Protein AF-A0A7C4X3V8-F1 (afdb_monomer)

Secondary structure (DSSP, 8-state):
---HHHHTT--TT--HHHHHHHHHHHHHHH-TTT---TTHHHHHHHHHHHHHHHHHHHHHHH-TT-------S-HHHHHHHHHHHHHHHHHHHHHHHHHHHS-HHHHTTSHHHHTT-HHHHHHHHHHHHHHHHHHHHHHHHHHHHHHHH-TT---HHHHHHHHHHHHHHHHHHHHHHHHHHHHHHHHHHHHHHSS---

Nearest PDB structures (foldseek):
  8j07-assembly1_u  TM=6.350E-01  e=5.073E-03  Homo sapiens
  8j07-assembly1_v  TM=6.503E-01  e=7.141E-03  Homo sapiens
  6grj-assembly1_E  TM=3.520E-01  e=1.206E+00  Aeromonas hydrophila
  6h2f-assembly1_H  TM=3.765E-01  e=5.220E+00  Aeromonas hydrophila subsp. hydrophila AL09-71

Structure (mmCIF, N/CA/C/O backbone):
data_AF-A0A7C4X3V8-F1
#
_entry.id   AF-A0A7C4X3V8-F1
#
loop_
_atom_site.group_PDB
_atom_site.id
_atom_site.type_symbol
_atom_site.label_atom_id
_atom_site.label_alt_id
_atom_site.label_comp_id
_atom_site.label_asym_id
_atom_site.label_entity_id
_atom_site.label_seq_id
_atom_site.pdbx_PDB_ins_code
_atom_site.Cartn_x
_atom_site.Cartn_y
_atom_site.Cartn_z
_atom_site.occupancy
_atom_site.B_iso_or_equiv
_atom_site.auth_seq_id
_atom_site.auth_comp_id
_atom_site.auth_asym_id
_atom_site.auth_atom_id
_atom_site.pdbx_PDB_model_num
ATOM 1 N N . MET A 1 1 ? -7.270 -16.293 17.592 1.00 63.41 1 MET A N 1
ATOM 2 C CA . MET A 1 1 ? -6.274 -15.601 16.741 1.00 63.41 1 MET A CA 1
ATOM 3 C C . MET A 1 1 ? -7.034 -14.806 15.689 1.00 63.41 1 MET A C 1
ATOM 5 O O . MET A 1 1 ? -7.961 -15.359 15.116 1.00 63.41 1 MET A O 1
ATOM 9 N N . ILE A 1 2 ? -6.729 -13.521 15.493 1.00 78.75 2 ILE A N 1
ATOM 10 C CA . ILE A 1 2 ? -7.408 -12.689 14.483 1.00 78.75 2 ILE A CA 1
ATOM 11 C C . ILE A 1 2 ? -6.927 -13.122 13.093 1.00 78.75 2 ILE A C 1
ATOM 13 O O . ILE A 1 2 ? -5.719 -13.199 12.871 1.00 78.75 2 ILE A O 1
ATOM 17 N N . ASP A 1 3 ? -7.845 -13.400 12.164 1.00 90.06 3 ASP A N 1
ATOM 18 C CA . ASP A 1 3 ? -7.477 -13.764 10.792 1.00 90.06 3 ASP A CA 1
ATOM 19 C C . ASP A 1 3 ? -7.342 -12.520 9.903 1.00 90.06 3 ASP A C 1
ATOM 21 O O . ASP A 1 3 ? -8.305 -12.034 9.306 1.00 90.06 3 ASP A O 1
ATOM 25 N N . TYR A 1 4 ? -6.119 -11.995 9.812 1.00 92.38 4 TYR A N 1
ATOM 26 C CA . TYR A 1 4 ? -5.816 -10.807 9.011 1.00 92.38 4 TYR A CA 1
ATOM 27 C C . TYR A 1 4 ? -6.068 -11.001 7.507 1.00 92.38 4 TYR A C 1
ATOM 29 O O . TYR A 1 4 ? -6.396 -10.037 6.814 1.00 92.38 4 TYR A O 1
ATOM 37 N N . TYR A 1 5 ? -5.961 -12.231 6.992 1.00 92.25 5 TYR A N 1
ATOM 38 C CA . TYR A 1 5 ? -6.230 -12.509 5.577 1.00 92.25 5 TYR A CA 1
ATOM 39 C C . TYR A 1 5 ? -7.727 -12.400 5.279 1.00 92.25 5 TYR A C 1
ATOM 41 O O . TYR A 1 5 ? -8.116 -11.796 4.279 1.00 92.25 5 TYR A O 1
ATOM 49 N N . ALA A 1 6 ? -8.565 -12.891 6.199 1.00 94.56 6 ALA A N 1
ATOM 50 C CA . ALA A 1 6 ? -10.013 -12.740 6.117 1.00 94.56 6 ALA A CA 1
ATOM 51 C C . ALA A 1 6 ? -10.445 -11.265 6.214 1.00 94.56 6 ALA A C 1
ATOM 53 O O . ALA A 1 6 ? -11.278 -10.828 5.425 1.00 94.56 6 ALA A O 1
ATOM 54 N N . ILE A 1 7 ? -9.834 -10.476 7.112 1.00 94.50 7 ILE A N 1
ATOM 55 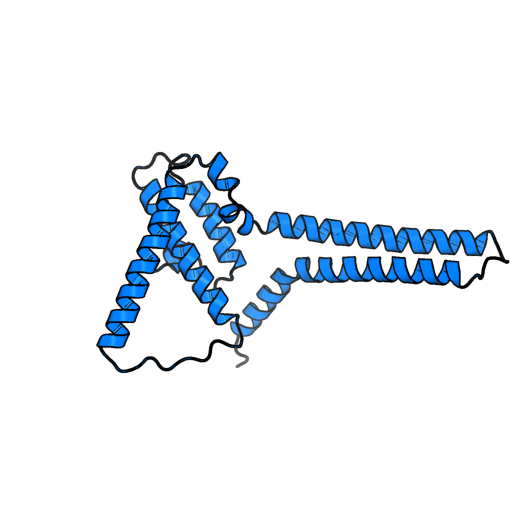C CA . ILE A 1 7 ? -10.112 -9.029 7.245 1.00 94.50 7 ILE A CA 1
ATOM 56 C C . ILE A 1 7 ? -9.819 -8.275 5.944 1.00 94.50 7 ILE A C 1
ATOM 58 O O . ILE A 1 7 ? -10.569 -7.378 5.561 1.00 94.50 7 ILE A O 1
ATOM 62 N N . LEU A 1 8 ? -8.730 -8.630 5.260 1.00 94.56 8 LEU A N 1
ATOM 63 C CA . LEU A 1 8 ? -8.379 -8.031 3.977 1.00 94.56 8 LEU A CA 1
ATOM 64 C C . LEU A 1 8 ? -9.090 -8.666 2.785 1.00 94.56 8 LEU A C 1
ATOM 66 O O . LEU A 1 8 ? -8.824 -8.235 1.668 1.00 94.56 8 LEU A O 1
ATOM 70 N N . GLU A 1 9 ? -9.976 -9.645 2.969 1.00 96.06 9 GLU A N 1
ATOM 71 C CA . GLU A 1 9 ? -10.653 -10.351 1.872 1.00 96.06 9 GLU A CA 1
ATOM 72 C C . GLU A 1 9 ? -9.659 -10.910 0.829 1.00 96.06 9 GLU A C 1
ATOM 74 O O . GLU A 1 9 ? -9.869 -10.796 -0.381 1.00 96.06 9 GLU A O 1
ATOM 79 N N . VAL A 1 10 ? -8.529 -11.460 1.285 1.00 94.19 10 VAL A N 1
ATOM 80 C CA . VAL A 1 10 ? -7.486 -12.030 0.416 1.00 94.19 10 VAL A CA 1
ATOM 81 C C . VAL A 1 10 ? -7.153 -13.467 0.820 1.00 94.19 10 VAL A C 1
ATOM 83 O O . VAL A 1 10 ? -7.234 -13.807 2.001 1.00 94.19 10 VAL A O 1
ATOM 86 N N . PRO A 1 11 ? -6.759 -14.334 -0.130 1.00 93.00 11 PRO A N 1
ATOM 87 C CA . PRO A 1 11 ? -6.329 -15.688 0.200 1.00 93.00 11 PRO A CA 1
ATOM 88 C C . PRO A 1 11 ? -4.982 -15.681 0.946 1.00 93.00 11 PRO A C 1
ATOM 90 O O . PRO A 1 11 ? -4.226 -14.710 0.891 1.00 93.00 11 PRO A O 1
ATOM 93 N N . ARG A 1 12 ? -4.652 -16.776 1.645 1.00 88.31 12 ARG A N 1
ATOM 94 C CA . ARG A 1 12 ? -3.413 -16.878 2.447 1.00 88.31 12 ARG A CA 1
ATOM 95 C C . ARG A 1 12 ? -2.129 -16.779 1.620 1.00 88.31 12 ARG A C 1
ATOM 97 O O . ARG A 1 12 ? -1.097 -16.380 2.147 1.00 88.31 12 ARG A O 1
ATOM 104 N N . ASP A 1 13 ? -2.206 -17.120 0.340 1.00 86.44 13 ASP A N 1
ATOM 105 C CA . ASP A 1 13 ? -1.107 -17.065 -0.622 1.00 86.44 13 ASP A CA 1
ATOM 106 C C . ASP A 1 13 ? -1.059 -15.732 -1.399 1.00 86.44 13 ASP A C 1
ATOM 108 O O . ASP A 1 13 ? -0.331 -15.618 -2.389 1.00 86.44 13 ASP A O 1
ATOM 112 N N . ALA A 1 14 ? -1.849 -14.731 -0.984 1.00 88.56 14 ALA A N 1
ATOM 113 C CA . ALA A 1 14 ? -1.968 -13.457 -1.677 1.00 88.56 14 ALA A CA 1
ATOM 114 C C . ALA A 1 14 ? -0.624 -12.749 -1.861 1.00 88.56 14 ALA A C 1
ATOM 116 O O . ALA A 1 14 ? 0.207 -12.650 -0.958 1.00 88.56 14 ALA A O 1
ATOM 117 N N . THR A 1 15 ? -0.439 -12.180 -3.049 1.00 89.06 15 THR A N 1
ATOM 118 C CA . THR A 1 15 ? 0.740 -11.359 -3.349 1.00 89.06 15 THR A CA 1
ATOM 119 C C . THR A 1 15 ? 0.642 -9.984 -2.699 1.00 89.06 15 THR A C 1
ATOM 121 O O . THR A 1 15 ? -0.448 -9.460 -2.475 1.00 89.06 15 THR A O 1
ATOM 124 N N . ILE A 1 16 ? 1.792 -9.330 -2.503 1.00 89.12 16 ILE A N 1
ATOM 125 C CA . ILE A 1 16 ? 1.867 -7.938 -2.024 1.00 89.12 16 ILE A CA 1
ATOM 126 C C . ILE A 1 16 ? 0.955 -7.008 -2.846 1.00 89.12 16 ILE A C 1
ATOM 128 O O . ILE A 1 16 ? 0.295 -6.130 -2.294 1.00 89.12 16 ILE A O 1
ATOM 132 N N . ASP A 1 17 ? 0.878 -7.215 -4.163 1.00 86.50 17 ASP A N 1
ATOM 133 C CA . ASP A 1 17 ? 0.063 -6.393 -5.060 1.00 86.50 17 ASP A CA 1
ATOM 134 C C . ASP A 1 17 ? -1.448 -6.598 -4.837 1.00 86.50 17 ASP A C 1
ATOM 136 O O . ASP A 1 17 ? -2.221 -5.636 -4.884 1.00 86.50 17 ASP A O 1
ATOM 140 N N . GLU A 1 18 ? -1.878 -7.830 -4.549 1.00 89.38 18 GLU A N 1
ATOM 141 C CA . GLU A 1 18 ? -3.266 -8.158 -4.191 1.00 89.38 18 GLU A CA 1
ATOM 142 C C . GLU A 1 18 ? -3.637 -7.599 -2.820 1.00 89.38 18 GLU A C 1
ATOM 144 O O . GLU A 1 18 ? -4.688 -6.974 -2.687 1.00 89.38 18 GLU A O 1
ATOM 149 N N . VAL A 1 19 ? -2.744 -7.733 -1.838 1.00 92.62 19 VAL A N 1
ATOM 150 C CA . VAL A 1 19 ? -2.893 -7.168 -0.490 1.00 92.62 19 VAL A CA 1
ATOM 151 C C . VAL A 1 19 ? -3.045 -5.646 -0.562 1.00 92.62 19 VAL A C 1
ATOM 153 O O . VAL A 1 19 ? -4.024 -5.096 -0.056 1.00 92.62 19 VAL A O 1
ATOM 156 N N . LYS A 1 20 ? -2.155 -4.956 -1.291 1.00 92.19 20 LYS A N 1
ATOM 157 C CA . LYS A 1 20 ? -2.239 -3.504 -1.532 1.00 92.19 20 LYS A CA 1
ATOM 158 C C . LYS A 1 20 ? -3.541 -3.112 -2.228 1.00 92.19 20 LYS A C 1
ATOM 160 O O . LYS A 1 20 ? -4.169 -2.117 -1.858 1.00 92.19 20 LYS A O 1
ATOM 165 N N . ARG A 1 21 ? -3.953 -3.866 -3.255 1.00 91.81 21 ARG A N 1
ATOM 166 C CA . ARG A 1 21 ? -5.199 -3.609 -3.995 1.00 91.81 21 ARG A CA 1
ATOM 167 C C . ARG A 1 21 ? -6.421 -3.770 -3.097 1.00 91.81 21 ARG A C 1
ATOM 169 O O . ARG A 1 21 ? -7.333 -2.946 -3.178 1.00 91.81 21 ARG A O 1
ATOM 176 N N . SER A 1 22 ? -6.434 -4.808 -2.266 1.00 95.00 22 SER A N 1
ATOM 177 C CA . SER A 1 22 ? -7.522 -5.062 -1.332 1.00 95.00 22 SER A CA 1
ATOM 178 C C . SER A 1 22 ? -7.630 -3.973 -0.282 1.00 95.00 22 SER A C 1
ATOM 180 O O . SER A 1 22 ? -8.696 -3.378 -0.125 1.00 95.00 22 SER A O 1
ATOM 182 N N . TYR A 1 23 ? -6.491 -3.598 0.303 1.00 95.75 23 TYR A N 1
ATOM 183 C CA . TYR A 1 23 ? -6.399 -2.481 1.228 1.00 95.75 23 TYR A CA 1
ATOM 184 C C . TYR A 1 23 ? -6.985 -1.192 0.642 1.00 95.75 23 TYR A C 1
ATOM 186 O O . TYR A 1 23 ? -7.861 -0.601 1.257 1.00 95.75 23 TYR A O 1
ATOM 194 N N . ARG A 1 24 ? -6.609 -0.780 -0.580 1.00 94.25 24 ARG A N 1
ATOM 195 C CA . ARG A 1 24 ? -7.170 0.440 -1.204 1.00 94.25 24 ARG A CA 1
ATOM 196 C C . ARG A 1 24 ? -8.691 0.413 -1.326 1.00 94.25 24 ARG A C 1
ATOM 198 O O . ARG A 1 24 ? -9.347 1.426 -1.085 1.00 94.25 24 ARG A O 1
ATOM 205 N N . ARG A 1 25 ? -9.246 -0.729 -1.745 1.00 95.31 25 ARG A N 1
ATOM 206 C CA . ARG A 1 25 ? -10.695 -0.904 -1.914 1.00 95.31 25 ARG A CA 1
ATOM 207 C C . ARG A 1 25 ? -11.406 -0.790 -0.568 1.00 95.31 25 ARG A C 1
ATOM 209 O O . ARG A 1 25 ? -12.378 -0.047 -0.458 1.00 95.31 25 ARG A O 1
ATOM 216 N N . LEU A 1 26 ? -10.903 -1.500 0.437 1.00 96.38 26 LEU A N 1
ATOM 217 C CA . LEU A 1 26 ? -11.490 -1.562 1.771 1.00 96.38 26 LEU A CA 1
ATOM 218 C C . LEU A 1 26 ? -11.312 -0.253 2.543 1.00 96.38 26 LEU A C 1
ATOM 220 O O . LEU A 1 26 ? -12.275 0.240 3.122 1.00 96.38 26 LEU A O 1
ATOM 224 N N . ALA A 1 27 ? -10.135 0.367 2.462 1.00 95.44 27 ALA A N 1
ATOM 225 C CA . ALA A 1 27 ? -9.859 1.677 3.036 1.00 95.44 27 ALA A CA 1
ATOM 226 C C . ALA A 1 27 ? -10.836 2.724 2.495 1.00 95.44 27 ALA A C 1
ATOM 228 O O . ALA A 1 27 ? -11.445 3.432 3.280 1.00 95.44 27 ALA A O 1
ATOM 229 N N . ARG A 1 28 ? -11.084 2.772 1.178 1.00 95.00 28 ARG A N 1
ATOM 230 C CA . ARG A 1 28 ? -12.100 3.673 0.605 1.00 95.00 28 ARG A CA 1
ATOM 231 C C . ARG A 1 28 ? -13.517 3.370 1.102 1.00 95.00 28 ARG A C 1
ATOM 233 O O . ARG A 1 28 ? -14.293 4.296 1.298 1.00 95.00 28 ARG A O 1
ATOM 240 N N . LYS A 1 29 ? -13.860 2.087 1.250 1.00 95.31 29 LYS A N 1
ATOM 241 C CA . LYS A 1 29 ? -15.204 1.627 1.633 1.00 95.31 29 LYS A CA 1
ATOM 242 C C . LYS A 1 29 ? -15.532 1.901 3.102 1.00 95.31 29 LYS A C 1
ATOM 244 O O . LYS A 1 29 ? -16.691 2.149 3.413 1.00 95.31 29 LYS A O 1
ATOM 249 N N . TYR A 1 30 ? -14.545 1.819 3.989 1.00 97.19 30 TYR A N 1
ATOM 250 C CA . TYR A 1 30 ? -14.744 1.914 5.440 1.00 97.19 30 TYR A CA 1
ATOM 251 C C . TYR A 1 30 ? -14.117 3.160 6.069 1.00 97.19 30 TYR A C 1
ATOM 253 O O . TYR A 1 30 ? -14.170 3.312 7.281 1.00 97.19 30 TYR A O 1
ATOM 261 N N . HIS A 1 31 ? -13.539 4.072 5.287 1.00 95.88 31 HIS A N 1
ATOM 262 C CA . HIS A 1 31 ? -13.034 5.322 5.846 1.00 95.88 31 HIS A CA 1
ATOM 263 C C . HIS A 1 31 ? -14.178 6.130 6.502 1.00 95.88 31 HIS A C 1
ATOM 265 O O . HIS A 1 31 ? -15.181 6.360 5.822 1.00 95.88 31 HIS A O 1
ATOM 271 N N . PRO A 1 32 ? -14.036 6.630 7.747 1.00 96.00 32 PRO A N 1
ATOM 272 C CA . PRO A 1 32 ? -15.119 7.317 8.476 1.00 96.00 32 PRO A CA 1
ATOM 273 C C . PRO A 1 32 ? -15.699 8.548 7.766 1.00 96.00 32 PRO A C 1
ATOM 275 O O . PRO A 1 32 ? -16.893 8.796 7.817 1.00 96.00 32 PRO A O 1
ATOM 278 N N . ASP A 1 33 ? -14.855 9.298 7.053 1.00 94.88 33 ASP A N 1
ATOM 279 C CA . ASP A 1 33 ? -15.274 10.456 6.235 1.00 94.88 33 ASP A CA 1
ATOM 280 C C . ASP A 1 33 ? -16.165 10.080 5.029 1.00 94.88 33 ASP A C 1
ATOM 282 O O . ASP A 1 33 ? -16.865 10.925 4.483 1.00 94.88 33 ASP A O 1
ATOM 286 N N . VAL A 1 34 ? -16.131 8.822 4.574 1.00 93.25 34 VAL A N 1
ATOM 287 C CA . VAL A 1 34 ? -16.883 8.344 3.393 1.00 93.25 34 VAL A CA 1
ATOM 288 C C . VAL A 1 34 ? -18.027 7.416 3.794 1.00 93.25 34 VAL A C 1
ATOM 290 O O . VAL A 1 34 ? -19.038 7.340 3.099 1.00 93.25 34 VAL A O 1
ATOM 293 N N . ASN A 1 35 ? -17.863 6.691 4.898 1.00 94.44 35 ASN A N 1
ATOM 294 C CA . ASN A 1 35 ? -18.819 5.725 5.398 1.00 94.44 35 ASN A CA 1
ATOM 295 C C . ASN A 1 35 ? -19.327 6.169 6.779 1.00 94.44 35 ASN A C 1
ATOM 297 O O . ASN A 1 35 ? -18.567 6.090 7.744 1.00 94.44 35 ASN A O 1
ATOM 301 N N . PRO A 1 36 ? -20.601 6.594 6.889 1.00 92.75 36 PRO A N 1
ATOM 302 C CA . PRO A 1 36 ? -21.173 7.109 8.132 1.00 92.75 36 PRO A CA 1
ATOM 303 C C . PRO A 1 36 ? -21.537 6.012 9.144 1.00 92.75 36 PRO A C 1
ATOM 305 O O . PRO A 1 36 ? -22.063 6.315 10.212 1.00 92.75 36 PRO A O 1
ATOM 308 N N . SER A 1 37 ? -21.318 4.736 8.814 1.00 94.81 37 SER A N 1
ATOM 309 C CA . SER A 1 37 ? -21.653 3.624 9.700 1.00 94.81 37 SER A CA 1
ATOM 310 C C . SER A 1 37 ? -20.829 3.679 10.998 1.00 94.81 37 SER A C 1
ATOM 312 O O . SER A 1 37 ? -19.623 3.937 10.942 1.00 94.81 37 SER A O 1
ATOM 314 N N . PRO A 1 38 ? -21.425 3.392 12.170 1.00 92.19 38 PRO A N 1
ATOM 315 C CA . PRO A 1 38 ? -20.730 3.478 13.459 1.00 92.19 38 PRO A CA 1
ATOM 316 C C . PRO A 1 38 ? -19.549 2.501 13.585 1.00 92.19 38 PRO A C 1
ATOM 318 O O . PRO A 1 38 ? -18.634 2.726 14.372 1.00 92.19 38 PRO A O 1
ATOM 321 N N . ASP A 1 39 ? -19.538 1.430 12.790 1.00 94.12 39 ASP A N 1
ATOM 322 C CA . ASP A 1 39 ? -18.464 0.435 12.733 1.00 94.12 39 ASP A CA 1
ATOM 323 C C . ASP A 1 39 ? -17.361 0.773 11.712 1.00 94.12 39 ASP A C 1
ATOM 325 O O . ASP A 1 39 ? -16.337 0.087 11.671 1.00 94.12 39 ASP A O 1
ATOM 329 N N . ALA A 1 40 ? -17.534 1.814 10.888 1.00 93.75 40 ALA A N 1
ATOM 330 C CA . ALA A 1 40 ? -16.609 2.152 9.807 1.00 93.75 40 ALA A CA 1
ATOM 331 C C . ALA A 1 40 ? -15.199 2.434 10.342 1.00 93.75 40 ALA A C 1
ATOM 333 O O . ALA A 1 40 ? -14.217 1.886 9.839 1.00 93.75 40 ALA A O 1
ATOM 334 N N . GLN A 1 41 ? -15.102 3.213 11.422 1.00 94.25 41 GLN A N 1
ATOM 335 C CA . GLN A 1 41 ? -13.829 3.546 12.055 1.00 94.25 41 GLN A CA 1
ATOM 336 C C . GLN A 1 41 ? -13.087 2.309 12.565 1.00 94.25 41 GLN A C 1
ATOM 338 O O . GLN A 1 41 ? -11.902 2.149 12.273 1.00 94.25 41 GLN A O 1
ATOM 343 N N . GLU A 1 42 ? -13.771 1.426 13.291 1.00 95.12 42 GLU A N 1
ATOM 344 C CA . GLU A 1 42 ? -13.142 0.221 13.837 1.00 95.12 42 GLU A CA 1
ATOM 345 C C . GLU A 1 42 ? -12.730 -0.740 12.717 1.00 95.12 42 GLU A C 1
ATOM 347 O O . GLU A 1 42 ? -11.616 -1.267 12.717 1.00 95.12 42 GLU A O 1
ATOM 352 N N . ARG A 1 43 ? -13.572 -0.891 11.686 1.00 95.00 43 ARG A N 1
ATOM 353 C CA . ARG A 1 43 ? -13.227 -1.673 10.493 1.00 95.00 43 ARG A CA 1
ATOM 354 C C . ARG A 1 43 ? -12.011 -1.102 9.777 1.00 95.00 43 ARG A C 1
ATOM 356 O O . ARG A 1 43 ? -11.110 -1.861 9.436 1.00 95.00 43 ARG A O 1
ATOM 363 N N . PHE A 1 44 ? -11.940 0.212 9.581 1.00 96.38 44 PHE A N 1
ATOM 364 C CA . PHE A 1 44 ? -10.786 0.865 8.964 1.00 96.38 44 PHE A CA 1
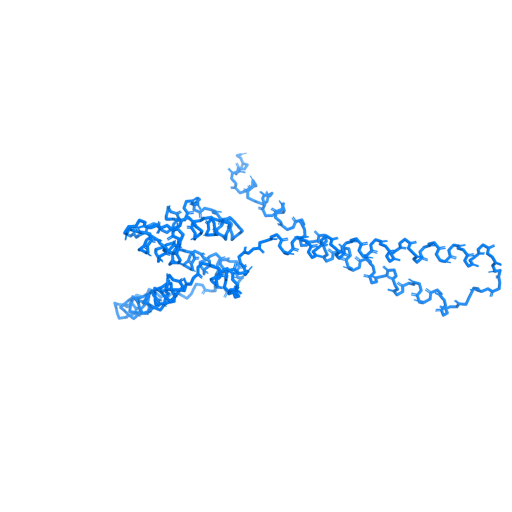ATOM 365 C C . PHE A 1 44 ? -9.492 0.626 9.756 1.00 96.38 44 PHE A C 1
ATOM 367 O O . PHE A 1 44 ? -8.444 0.349 9.162 1.00 96.38 44 PHE A O 1
ATOM 374 N N . ILE A 1 45 ? -9.564 0.682 11.090 1.00 94.88 45 ILE A N 1
ATOM 375 C CA . ILE A 1 45 ? -8.428 0.389 11.971 1.00 94.88 45 ILE A CA 1
ATOM 376 C C . ILE A 1 45 ? -7.984 -1.067 11.799 1.00 94.88 45 ILE A C 1
ATOM 378 O O . ILE A 1 45 ? -6.805 -1.309 11.543 1.00 94.88 45 ILE A O 1
ATOM 382 N N . ALA A 1 46 ? -8.919 -2.019 11.851 1.00 94.88 46 ALA A N 1
ATOM 383 C CA . ALA A 1 46 ? -8.630 -3.440 11.672 1.00 94.88 46 ALA A CA 1
ATOM 384 C C . ALA A 1 46 ? -8.054 -3.758 10.278 1.00 94.88 46 ALA A C 1
ATOM 386 O O . ALA A 1 46 ? -7.113 -4.539 10.158 1.00 94.88 46 ALA A O 1
ATOM 387 N N . ILE A 1 47 ? -8.575 -3.121 9.224 1.00 96.19 47 ILE A N 1
ATOM 388 C CA . ILE A 1 47 ? -8.077 -3.242 7.845 1.00 96.19 47 ILE A CA 1
ATOM 389 C C . ILE A 1 47 ? -6.633 -2.739 7.738 1.00 96.19 47 ILE A C 1
ATOM 391 O O . ILE A 1 47 ? -5.801 -3.378 7.095 1.00 96.19 47 ILE A O 1
ATOM 395 N N . THR A 1 48 ? -6.327 -1.605 8.369 1.00 95.19 48 THR A N 1
ATOM 396 C CA . THR A 1 48 ? -4.975 -1.029 8.373 1.00 95.19 48 THR A CA 1
ATOM 397 C C . THR A 1 48 ? -4.004 -1.906 9.162 1.00 95.19 48 THR A C 1
ATOM 399 O O . THR A 1 48 ? -2.907 -2.187 8.683 1.00 95.19 48 THR A O 1
ATOM 402 N N . GLU A 1 49 ? -4.437 -2.432 10.311 1.00 93.31 49 GLU A N 1
ATOM 403 C CA . GLU A 1 49 ? -3.662 -3.389 11.107 1.00 93.31 49 GLU A CA 1
ATOM 404 C C . GLU A 1 49 ? -3.336 -4.662 10.311 1.00 93.31 49 GLU A C 1
ATOM 406 O O . GLU A 1 49 ? -2.178 -5.079 10.234 1.00 93.31 49 GLU A O 1
ATOM 411 N N . ALA A 1 50 ? -4.346 -5.243 9.659 1.00 93.81 50 ALA A N 1
ATOM 412 C CA . ALA A 1 50 ? -4.191 -6.434 8.836 1.00 93.81 50 ALA A CA 1
ATOM 413 C C . ALA A 1 50 ? -3.228 -6.209 7.662 1.00 93.81 50 ALA A C 1
ATOM 415 O O . ALA A 1 50 ? -2.391 -7.066 7.366 1.00 93.81 50 ALA A O 1
ATOM 416 N N . TYR A 1 51 ? -3.329 -5.050 7.006 1.00 94.69 51 TYR A N 1
ATOM 417 C CA . TYR A 1 51 ? -2.465 -4.673 5.890 1.00 94.69 51 TYR A CA 1
ATOM 418 C C . TYR A 1 51 ? -0.995 -4.587 6.299 1.00 94.69 51 TYR A C 1
ATOM 420 O O . TYR A 1 51 ? -0.153 -5.198 5.640 1.00 94.69 51 TYR A O 1
ATOM 428 N N . GLU A 1 52 ? -0.679 -3.889 7.390 1.00 91.81 52 GLU A N 1
ATOM 429 C CA . GLU A 1 52 ? 0.709 -3.737 7.842 1.00 91.81 52 GLU A CA 1
ATOM 430 C C . GLU A 1 52 ? 1.315 -5.066 8.293 1.00 91.81 52 GLU A C 1
ATOM 432 O O . GLU A 1 52 ? 2.451 -5.383 7.930 1.00 91.81 52 GLU A O 1
ATOM 437 N N . PHE A 1 53 ? 0.538 -5.885 9.007 1.00 90.38 53 PHE A N 1
ATOM 438 C CA . PHE A 1 53 ? 0.985 -7.203 9.440 1.00 90.38 53 PHE A CA 1
ATOM 439 C C . PHE A 1 53 ? 1.318 -8.117 8.252 1.00 90.38 53 PHE A C 1
ATOM 441 O O . PHE A 1 53 ? 2.413 -8.682 8.188 1.00 90.38 53 PHE A O 1
ATOM 448 N N . ILE A 1 54 ? 0.395 -8.243 7.290 1.00 90.81 54 ILE A N 1
ATOM 449 C CA . ILE A 1 54 ? 0.593 -9.106 6.117 1.00 90.81 54 ILE A CA 1
ATOM 450 C C . ILE A 1 54 ? 1.739 -8.577 5.252 1.00 90.81 54 ILE A C 1
ATOM 452 O O . ILE A 1 54 ? 2.565 -9.362 4.788 1.00 90.81 54 ILE A O 1
ATOM 456 N N . LEU A 1 55 ? 1.842 -7.258 5.063 1.00 90.44 55 LEU A N 1
ATOM 457 C CA . LEU A 1 55 ? 2.925 -6.663 4.285 1.00 90.44 55 LEU A CA 1
ATOM 458 C C . LEU A 1 55 ? 4.294 -6.956 4.904 1.00 90.44 55 LEU A C 1
ATOM 460 O O . LEU A 1 55 ? 5.219 -7.330 4.180 1.00 90.44 55 LEU A O 1
ATOM 464 N N . ARG A 1 56 ? 4.425 -6.833 6.231 1.00 87.12 56 ARG A N 1
ATOM 465 C CA . ARG A 1 56 ? 5.668 -7.157 6.939 1.00 87.12 56 ARG A CA 1
ATOM 466 C C . ARG A 1 56 ? 6.033 -8.629 6.770 1.00 87.12 56 ARG A C 1
ATOM 468 O O . ARG A 1 56 ? 7.169 -8.918 6.406 1.00 87.12 56 ARG A O 1
ATOM 475 N N . LYS A 1 57 ? 5.065 -9.533 6.953 1.00 86.88 57 LYS A N 1
ATOM 476 C CA . LYS A 1 57 ? 5.257 -10.981 6.790 1.00 86.88 57 LYS A CA 1
ATOM 477 C C . LYS A 1 57 ? 5.736 -11.342 5.378 1.00 86.88 57 LYS A C 1
ATOM 479 O O . LYS A 1 57 ? 6.765 -11.989 5.229 1.00 86.88 57 LYS A O 1
ATOM 484 N N . LEU A 1 58 ? 5.053 -10.846 4.345 1.00 85.38 58 LEU A N 1
ATOM 485 C CA . LEU A 1 58 ? 5.426 -11.103 2.948 1.00 85.38 58 LEU A CA 1
ATOM 486 C C . LEU A 1 58 ? 6.791 -10.500 2.577 1.00 85.38 58 LEU A C 1
ATOM 488 O O . LEU A 1 58 ? 7.501 -11.047 1.737 1.00 85.38 58 LEU A O 1
ATOM 492 N N . THR A 1 59 ? 7.165 -9.374 3.191 1.00 82.06 59 THR A N 1
ATOM 493 C CA . THR A 1 59 ? 8.474 -8.739 2.966 1.00 82.06 59 THR A CA 1
ATOM 494 C C . THR A 1 59 ? 9.599 -9.556 3.606 1.00 82.06 59 THR A C 1
ATOM 496 O O . THR A 1 59 ? 10.620 -9.798 2.961 1.00 82.06 59 THR A O 1
ATOM 499 N N . GLN A 1 60 ? 9.392 -10.038 4.836 1.00 77.12 60 GLN A N 1
ATOM 500 C CA . GLN A 1 60 ? 10.324 -10.931 5.531 1.00 77.12 60 GLN A CA 1
ATOM 501 C C . GLN A 1 60 ? 10.553 -12.227 4.744 1.00 77.12 60 GLN A C 1
ATOM 503 O O . GLN A 1 60 ? 11.698 -12.552 4.455 1.00 77.12 60 GLN A O 1
ATOM 508 N N . GLU A 1 61 ? 9.483 -12.894 4.294 1.00 69.19 61 GLU A N 1
ATOM 509 C CA . GLU A 1 61 ? 9.566 -14.125 3.485 1.00 69.19 61 GLU A CA 1
ATOM 510 C C . GLU A 1 61 ? 10.312 -13.932 2.153 1.00 69.19 61 GLU A C 1
ATOM 512 O O . GLU A 1 61 ? 10.907 -14.869 1.625 1.00 69.19 61 GLU A O 1
ATOM 517 N N . SER A 1 62 ? 10.282 -12.722 1.585 1.00 62.16 62 SER A N 1
ATOM 518 C CA . SER A 1 62 ? 10.959 -12.416 0.319 1.00 62.16 62 SER A CA 1
ATOM 519 C C . SER A 1 62 ? 12.455 -12.108 0.456 1.00 62.16 62 SER A C 1
ATOM 521 O O . SER A 1 62 ? 13.152 -12.050 -0.557 1.00 62.16 62 SER A O 1
ATOM 523 N N . THR A 1 63 ? 12.955 -11.901 1.678 1.00 57.03 63 THR A N 1
ATOM 524 C CA . THR A 1 63 ? 14.347 -11.506 1.925 1.00 57.03 63 THR A CA 1
ATOM 525 C C . THR A 1 63 ? 15.198 -12.767 2.148 1.00 57.03 63 THR A C 1
ATOM 527 O O . THR A 1 63 ? 14.983 -13.446 3.148 1.00 57.03 63 THR A O 1
ATOM 530 N N . PRO A 1 64 ? 16.190 -13.092 1.287 1.00 55.16 64 PRO A N 1
ATOM 531 C CA . PRO A 1 64 ? 16.945 -14.360 1.340 1.00 55.16 64 PRO A CA 1
ATOM 532 C C . PRO A 1 64 ? 17.766 -14.599 2.618 1.00 55.16 64 PRO A C 1
ATOM 534 O O . PRO A 1 64 ? 18.390 -15.644 2.762 1.00 55.16 64 PRO A O 1
ATOM 537 N N . GLN A 1 65 ? 17.804 -13.624 3.525 1.00 46.59 65 GLN A N 1
ATOM 538 C CA . GLN A 1 65 ? 18.725 -13.559 4.655 1.00 46.59 65 GLN A CA 1
ATOM 539 C C . GLN A 1 65 ? 18.019 -13.580 6.017 1.00 46.59 65 GLN A C 1
ATOM 541 O O . GLN A 1 65 ? 18.653 -13.302 7.032 1.00 46.59 65 GLN A O 1
ATOM 546 N N . SER A 1 66 ? 16.724 -13.917 6.078 1.00 46.28 66 SER A N 1
ATOM 547 C CA . SER A 1 66 ? 16.073 -14.210 7.358 1.00 46.28 66 SER A CA 1
ATOM 548 C C . SER A 1 66 ? 16.510 -15.595 7.839 1.00 46.28 66 SER A C 1
ATOM 550 O O . SER A 1 66 ? 15.789 -16.584 7.709 1.00 46.28 66 SER A O 1
ATOM 55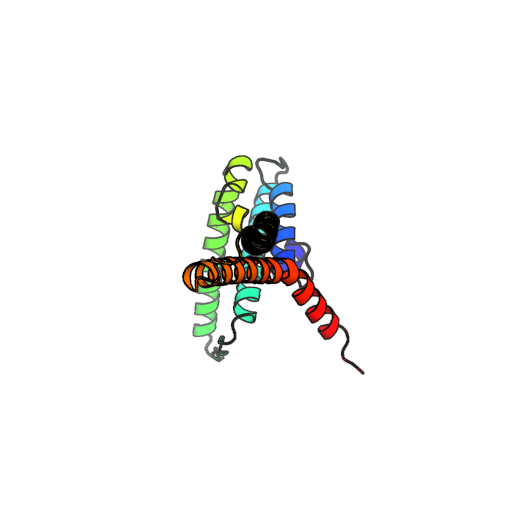2 N N . SER A 1 67 ? 17.727 -15.674 8.371 1.00 44.09 67 SER A N 1
ATOM 553 C CA . SER A 1 67 ? 18.127 -16.754 9.260 1.00 44.09 67 SER A CA 1
ATOM 554 C C . SER A 1 67 ? 17.067 -16.872 10.352 1.00 44.09 67 SER A C 1
ATOM 556 O O . SER A 1 67 ? 16.870 -15.930 11.121 1.00 44.09 67 SER A O 1
ATOM 558 N N . HIS A 1 68 ? 16.365 -18.003 10.389 1.00 45.72 68 HIS A N 1
ATOM 559 C CA . HIS A 1 68 ? 15.588 -18.433 11.543 1.00 45.72 68 HIS A CA 1
ATOM 560 C C . HIS A 1 68 ? 16.521 -18.427 12.762 1.00 45.72 68 HIS A C 1
ATOM 562 O O . HIS A 1 68 ? 17.268 -19.377 12.977 1.00 45.72 68 HIS A O 1
ATOM 568 N N . THR A 1 69 ? 16.537 -17.351 13.547 1.00 46.03 69 THR A N 1
ATOM 569 C CA . THR A 1 69 ? 17.075 -17.416 14.902 1.00 46.03 69 THR A CA 1
ATOM 570 C C . THR A 1 69 ? 16.089 -18.245 15.706 1.00 46.03 69 THR A C 1
ATOM 572 O O . THR A 1 69 ? 14.939 -17.849 15.898 1.00 46.03 69 THR A O 1
ATOM 575 N N . THR A 1 70 ? 16.529 -19.430 16.119 1.00 46.56 70 THR A N 1
ATOM 576 C CA . THR A 1 70 ? 15.830 -20.301 17.061 1.00 46.56 70 THR A CA 1
ATOM 577 C C . THR A 1 70 ? 15.607 -19.537 18.367 1.00 46.56 70 THR A C 1
ATOM 579 O O . THR A 1 70 ? 16.474 -19.500 19.231 1.00 46.56 70 THR A O 1
ATOM 582 N N . TYR A 1 71 ? 14.454 -18.881 18.493 1.00 56.12 71 TYR A N 1
ATOM 583 C CA . TYR A 1 71 ? 13.922 -18.364 19.753 1.00 56.12 71 TYR A CA 1
ATOM 584 C C . TYR A 1 71 ? 12.910 -19.369 20.306 1.00 56.12 71 TYR A C 1
ATOM 586 O O . TYR A 1 71 ? 11.724 -19.095 20.432 1.00 56.12 71 TYR A O 1
ATOM 594 N N . GLU A 1 72 ? 13.396 -20.557 20.627 1.00 53.72 72 GLU A N 1
ATOM 595 C CA . GLU A 1 72 ? 12.739 -21.489 21.539 1.00 53.72 72 GLU A CA 1
ATOM 596 C C . GLU A 1 72 ? 13.870 -21.967 22.454 1.00 53.72 72 GLU A C 1
ATOM 598 O O . GLU A 1 72 ? 14.869 -22.473 21.960 1.00 53.72 72 GLU A O 1
ATOM 603 N N . SER A 1 73 ? 13.906 -21.677 23.756 1.00 53.22 73 SER A N 1
ATOM 604 C CA . SER A 1 73 ? 12.908 -22.055 24.756 1.00 53.22 73 SER A CA 1
ATOM 605 C C . SER A 1 73 ? 13.106 -21.290 26.088 1.00 53.22 73 SER A C 1
ATOM 607 O O . SER A 1 73 ? 13.667 -21.836 27.032 1.00 53.22 73 SER A O 1
ATOM 609 N N . ASN A 1 74 ? 12.644 -20.040 26.206 1.00 64.75 74 ASN A N 1
ATOM 610 C CA . ASN A 1 74 ? 12.528 -19.358 27.507 1.00 64.75 74 ASN A CA 1
ATOM 611 C C . ASN A 1 74 ? 11.157 -18.677 27.608 1.00 64.75 74 ASN A C 1
ATOM 613 O O . ASN A 1 74 ? 10.809 -17.884 26.732 1.00 64.75 74 ASN A O 1
ATOM 617 N N . LEU A 1 75 ? 10.403 -18.950 28.683 1.00 59.88 75 LEU A N 1
ATOM 618 C CA . LEU A 1 75 ? 9.133 -18.265 28.987 1.00 59.88 75 LEU A CA 1
ATOM 619 C C . LEU A 1 75 ? 9.311 -16.734 28.992 1.00 59.88 75 LEU A C 1
ATOM 621 O O . LEU A 1 75 ? 8.436 -16.002 28.542 1.00 59.88 75 LEU A O 1
ATOM 625 N N . GLU A 1 76 ? 10.479 -16.258 29.430 1.00 62.69 76 GLU A N 1
ATOM 626 C CA . GLU A 1 76 ? 10.853 -14.840 29.419 1.00 62.69 76 GLU A CA 1
ATOM 627 C C . GLU A 1 76 ? 11.037 -14.287 27.999 1.00 62.69 76 GLU A C 1
ATOM 629 O O . GLU A 1 76 ? 10.577 -13.190 27.700 1.00 62.69 76 GLU A O 1
ATOM 634 N N . ALA A 1 77 ? 11.641 -15.057 27.086 1.00 61.16 77 ALA A N 1
ATOM 635 C CA . ALA A 1 77 ? 11.799 -14.643 25.692 1.00 61.16 77 ALA A CA 1
ATOM 636 C C . ALA A 1 77 ? 10.444 -14.566 24.974 1.00 61.16 77 ALA A C 1
ATOM 638 O O . ALA A 1 77 ? 10.206 -13.629 24.216 1.00 61.16 77 ALA A O 1
ATOM 639 N N . GLN A 1 78 ? 9.535 -15.507 25.254 1.00 66.00 78 GLN A N 1
ATOM 640 C CA . GLN A 1 78 ? 8.166 -15.467 24.733 1.00 66.00 78 GLN A CA 1
ATOM 641 C C . GLN A 1 78 ? 7.391 -14.265 25.285 1.00 66.00 78 GLN A C 1
ATOM 643 O O . GLN A 1 78 ? 6.755 -13.558 24.509 1.00 66.00 78 GLN A O 1
ATOM 648 N N . ALA A 1 79 ? 7.510 -13.968 26.584 1.00 74.38 79 ALA A N 1
ATOM 649 C CA . ALA A 1 79 ? 6.883 -12.795 27.191 1.00 74.38 79 ALA A CA 1
ATOM 650 C C . ALA A 1 79 ? 7.404 -11.473 26.597 1.00 74.38 79 ALA A C 1
ATOM 652 O O . ALA A 1 79 ? 6.602 -10.598 26.277 1.00 74.38 79 ALA A O 1
ATOM 653 N N . ILE A 1 80 ? 8.719 -11.349 26.373 1.00 65.50 80 ILE A N 1
ATOM 654 C CA . ILE A 1 80 ? 9.337 -10.175 25.731 1.00 65.50 80 ILE A CA 1
ATOM 655 C C . ILE A 1 80 ? 8.872 -10.030 24.273 1.00 65.50 80 ILE A C 1
ATOM 657 O O . ILE A 1 80 ? 8.577 -8.923 23.820 1.00 65.50 80 ILE A O 1
ATOM 661 N N . ILE A 1 81 ? 8.776 -11.135 23.523 1.00 64.62 81 ILE A N 1
ATOM 662 C CA . ILE A 1 81 ? 8.261 -11.136 22.144 1.00 64.62 81 ILE A CA 1
ATOM 663 C C . ILE A 1 81 ? 6.782 -10.736 22.122 1.00 64.62 81 ILE A C 1
ATOM 665 O O . ILE A 1 81 ? 6.381 -9.925 21.287 1.00 64.62 81 ILE A O 1
ATOM 669 N N . ASP A 1 82 ? 5.975 -11.260 23.042 1.00 77.19 82 ASP A N 1
ATOM 670 C CA . ASP A 1 82 ? 4.555 -10.932 23.163 1.00 77.19 82 ASP A CA 1
ATOM 671 C C . ASP A 1 82 ? 4.337 -9.472 23.561 1.00 77.19 82 ASP A C 1
ATOM 673 O O . ASP A 1 82 ? 3.458 -8.802 23.014 1.00 77.19 82 ASP A O 1
ATOM 677 N N . GLU A 1 83 ? 5.145 -8.954 24.483 1.00 78.56 83 GLU A N 1
ATOM 678 C CA . GLU A 1 83 ? 5.152 -7.546 24.866 1.00 78.56 83 GLU A CA 1
ATOM 679 C C . GLU A 1 83 ? 5.535 -6.658 23.678 1.00 78.56 83 GLU A C 1
ATOM 681 O O . GLU A 1 83 ? 4.814 -5.711 23.353 1.00 78.56 83 GLU A O 1
ATOM 686 N N . TRP A 1 84 ? 6.596 -7.015 22.950 1.00 67.69 84 TRP A N 1
ATOM 687 C CA . TRP A 1 84 ? 6.998 -6.311 21.735 1.00 67.69 84 TRP A CA 1
ATOM 688 C C . TRP A 1 84 ? 5.900 -6.341 20.662 1.00 67.69 84 TRP A C 1
ATOM 690 O O . TRP A 1 84 ? 5.613 -5.320 20.035 1.00 67.69 84 TRP A O 1
ATOM 700 N N . LEU A 1 85 ? 5.227 -7.481 20.472 1.00 76.50 85 LEU A N 1
ATOM 701 C CA . LEU A 1 85 ? 4.110 -7.623 19.535 1.00 76.50 85 LEU A CA 1
ATOM 702 C C . LEU A 1 85 ? 2.899 -6.781 19.948 1.00 76.50 85 LEU A C 1
ATOM 704 O O . LEU A 1 85 ? 2.247 -6.197 19.078 1.00 76.50 85 LEU A O 1
ATOM 708 N N . LYS A 1 86 ? 2.588 -6.701 21.247 1.00 83.88 86 LYS A N 1
ATOM 709 C CA . LYS A 1 86 ? 1.527 -5.832 21.776 1.00 83.88 86 LYS A CA 1
ATOM 710 C C . LYS A 1 86 ? 1.859 -4.363 21.533 1.00 83.88 86 LYS A C 1
ATOM 712 O O . LYS A 1 86 ? 1.050 -3.665 20.923 1.00 83.88 86 LYS A O 1
ATOM 717 N N . ALA A 1 87 ? 3.061 -3.928 21.907 1.00 82.62 87 ALA A N 1
ATOM 718 C CA . ALA A 1 87 ? 3.522 -2.557 21.702 1.00 82.62 87 ALA A CA 1
ATOM 719 C C . ALA A 1 87 ? 3.522 -2.168 20.213 1.00 82.62 87 ALA A C 1
ATOM 721 O O . ALA A 1 87 ? 3.101 -1.072 19.836 1.00 82.62 87 ALA A O 1
ATOM 722 N N . GLU A 1 88 ? 3.940 -3.079 19.334 1.00 82.38 88 GLU A N 1
ATOM 723 C CA . GLU A 1 88 ? 3.926 -2.839 17.894 1.00 82.38 88 GLU A CA 1
ATOM 724 C C . GLU A 1 88 ? 2.496 -2.722 17.350 1.00 82.38 88 GLU A C 1
ATOM 726 O O . GLU A 1 88 ? 2.191 -1.793 16.601 1.00 82.38 88 GLU A O 1
ATOM 731 N N . ARG A 1 89 ? 1.575 -3.596 17.775 1.00 85.38 89 ARG A N 1
ATOM 732 C CA . ARG A 1 89 ? 0.153 -3.482 17.409 1.00 85.38 89 ARG A CA 1
ATOM 733 C C . ARG A 1 89 ? -0.457 -2.168 17.873 1.00 85.38 89 ARG A C 1
ATOM 735 O O . ARG A 1 89 ? -1.231 -1.567 17.130 1.00 85.38 89 ARG A O 1
A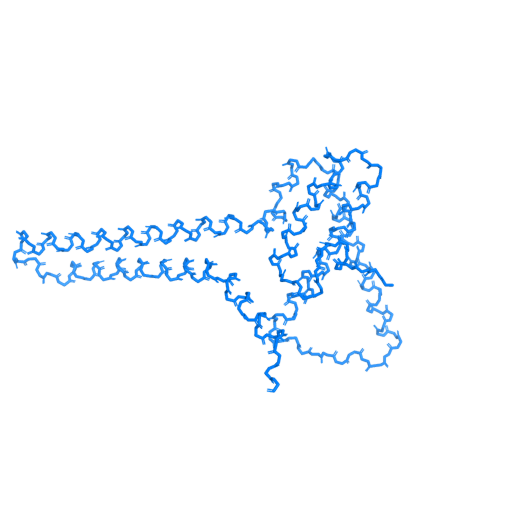TOM 742 N N . GLU A 1 90 ? -0.112 -1.702 19.067 1.00 88.06 90 GLU A N 1
ATOM 743 C CA . GLU A 1 90 ? -0.574 -0.409 19.572 1.00 88.06 90 GLU A CA 1
ATOM 744 C C . GLU A 1 90 ? -0.100 0.747 18.691 1.00 88.06 90 GLU A C 1
ATOM 746 O O . GLU A 1 90 ? -0.904 1.616 18.345 1.00 88.06 90 GLU A O 1
ATOM 751 N N . ARG A 1 91 ? 1.162 0.728 18.242 1.00 88.75 91 ARG A N 1
ATOM 752 C CA . ARG A 1 91 ? 1.698 1.728 17.300 1.00 88.75 91 ARG A CA 1
ATOM 753 C C . ARG A 1 91 ? 0.966 1.709 15.962 1.00 88.75 91 ARG A C 1
ATOM 755 O O . ARG A 1 91 ? 0.582 2.771 15.465 1.00 88.75 91 ARG A O 1
ATOM 762 N N . ILE A 1 92 ? 0.740 0.522 15.400 1.00 88.44 92 ILE A N 1
ATOM 763 C CA . ILE A 1 92 ? 0.000 0.342 14.142 1.00 88.44 92 ILE A CA 1
ATOM 764 C C . ILE A 1 92 ? -1.422 0.893 14.293 1.00 88.44 92 ILE A C 1
ATOM 766 O O . ILE A 1 92 ? -1.879 1.703 13.485 1.00 88.44 92 ILE A O 1
ATOM 770 N N . ARG A 1 93 ? -2.108 0.541 15.386 1.00 92.19 93 ARG A N 1
ATOM 771 C CA . ARG A 1 93 ? -3.450 1.052 15.691 1.00 92.19 93 ARG A CA 1
ATOM 772 C C . ARG A 1 93 ? -3.474 2.556 15.914 1.00 92.19 93 ARG A C 1
ATOM 774 O O . ARG A 1 93 ? -4.424 3.204 15.484 1.00 92.19 93 ARG A O 1
ATOM 781 N N . ALA A 1 94 ? -2.468 3.134 16.564 1.00 92.50 94 ALA A 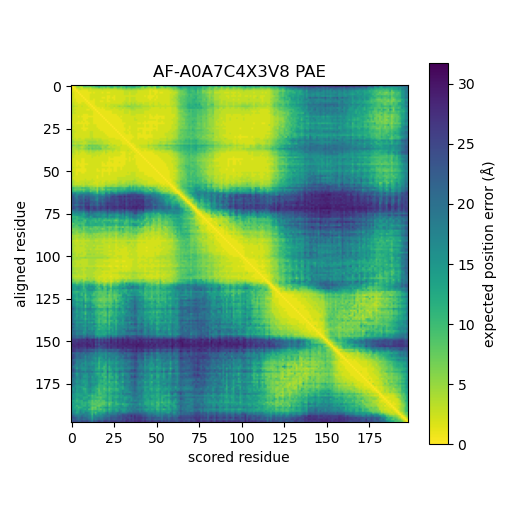N 1
ATOM 782 C CA . ALA A 1 94 ? -2.379 4.577 16.768 1.00 92.50 94 ALA A CA 1
ATOM 783 C C . ALA A 1 94 ? -2.265 5.324 15.430 1.00 92.50 94 ALA A C 1
ATOM 785 O O . ALA A 1 94 ? -2.989 6.297 15.204 1.00 92.50 94 ALA A O 1
ATOM 786 N N . ARG A 1 95 ? -1.434 4.825 14.505 1.00 91.75 95 ARG A N 1
ATOM 787 C CA . ARG A 1 95 ? -1.335 5.357 13.135 1.00 91.75 95 ARG A CA 1
ATOM 788 C C . ARG A 1 95 ? -2.639 5.182 12.363 1.00 91.75 95 ARG A C 1
ATOM 790 O O . ARG A 1 95 ? -3.124 6.139 11.766 1.00 91.75 95 ARG A O 1
ATOM 797 N N . ALA A 1 96 ? -3.259 4.006 12.442 1.00 92.50 96 ALA A N 1
ATOM 798 C CA . ALA A 1 96 ? -4.550 3.747 11.815 1.00 92.50 96 ALA A CA 1
ATOM 799 C C . ALA A 1 96 ? -5.649 4.686 12.342 1.00 92.50 96 ALA A C 1
ATOM 801 O O . ALA A 1 96 ? -6.422 5.234 11.561 1.00 92.50 96 ALA A O 1
ATOM 802 N N . LYS A 1 97 ? -5.678 4.956 13.654 1.00 94.25 97 LYS A N 1
ATOM 803 C CA . LYS A 1 97 ? -6.575 5.947 14.270 1.00 94.25 97 LYS A CA 1
ATOM 804 C C . LYS A 1 97 ? -6.293 7.362 13.770 1.00 94.25 97 LYS A C 1
ATOM 806 O O . LYS A 1 97 ? -7.236 8.104 13.515 1.00 94.25 97 LYS A O 1
ATOM 811 N N . ALA A 1 98 ? -5.026 7.743 13.612 1.00 92.94 98 ALA A N 1
ATOM 812 C CA . ALA A 1 98 ? -4.669 9.039 13.038 1.00 92.94 98 ALA A CA 1
ATOM 813 C C . ALA A 1 98 ? -5.171 9.168 11.587 1.00 92.94 98 ALA A C 1
ATOM 815 O O . ALA A 1 98 ? -5.764 10.185 11.232 1.00 92.94 98 ALA A O 1
ATOM 816 N N . HIS A 1 99 ? -5.020 8.117 10.776 1.00 92.25 99 HIS A N 1
ATOM 817 C CA . HIS A 1 99 ? -5.566 8.054 9.418 1.00 92.25 99 HIS A CA 1
ATOM 818 C C . HIS A 1 99 ? -7.097 8.043 9.374 1.00 92.25 99 HIS A C 1
ATOM 820 O O . HIS A 1 99 ? -7.674 8.641 8.478 1.00 92.25 99 HIS A O 1
ATOM 826 N N . ALA A 1 100 ? -7.765 7.443 10.357 1.00 93.25 100 ALA A N 1
ATOM 827 C CA . ALA A 1 100 ? -9.224 7.451 10.442 1.00 93.25 100 ALA A CA 1
ATOM 828 C C . ALA A 1 100 ? -9.801 8.843 10.765 1.00 93.25 100 ALA A C 1
ATOM 830 O O . ALA A 1 100 ? -10.944 9.129 10.419 1.00 93.25 100 ALA A O 1
ATOM 831 N N . ARG A 1 101 ? -9.025 9.695 11.454 1.00 93.38 101 ARG A N 1
ATOM 832 C CA . ARG A 1 101 ? -9.438 11.042 11.888 1.00 93.38 101 ARG A CA 1
ATOM 833 C C . ARG A 1 101 ? -9.285 12.120 10.813 1.00 93.38 101 ARG A C 1
ATOM 835 O O . ARG A 1 101 ? -9.934 13.156 10.908 1.00 93.38 101 ARG A O 1
ATOM 842 N N . MET A 1 102 ? -8.396 11.931 9.839 1.00 93.25 102 MET A N 1
ATOM 843 C CA . MET A 1 102 ? -8.202 12.890 8.740 1.00 93.25 102 MET A CA 1
ATOM 844 C C . MET A 1 102 ? -9.307 12.758 7.688 1.00 93.25 102 MET A C 1
ATOM 846 O O . MET A 1 102 ? -9.983 11.739 7.634 1.00 93.25 102 MET A O 1
ATOM 850 N N . LYS A 1 103 ? -9.483 13.759 6.815 1.00 95.12 103 LYS A N 1
ATOM 851 C CA . LYS A 1 103 ? -10.410 13.620 5.678 1.00 95.12 103 LYS A CA 1
ATOM 852 C C . LYS A 1 103 ? -9.890 12.570 4.701 1.00 95.12 103 LYS A C 1
ATOM 854 O O . LYS A 1 103 ? -8.684 12.507 4.445 1.00 95.12 103 LYS A O 1
ATOM 859 N N . TYR A 1 104 ? -10.782 11.818 4.056 1.00 93.06 104 TYR A N 1
ATOM 860 C CA . TYR A 1 104 ? -10.377 10.795 3.086 1.00 93.06 104 TYR A CA 1
ATOM 861 C C . TYR A 1 104 ? -9.579 11.403 1.922 1.00 93.06 104 TYR A C 1
ATOM 863 O O . TYR A 1 104 ? -8.624 10.809 1.417 1.00 93.06 104 TYR A O 1
ATOM 871 N N . SER A 1 105 ? -9.932 12.629 1.521 1.00 91.75 105 SER A N 1
ATOM 872 C CA . SER A 1 105 ? -9.221 13.394 0.493 1.00 91.75 105 SER A CA 1
ATOM 873 C C . SER A 1 105 ? -7.775 13.735 0.869 1.00 91.75 105 SER A C 1
ATOM 875 O O . SER A 1 105 ? -6.933 13.808 -0.022 1.00 91.75 105 SER A O 1
ATOM 877 N N . GLN A 1 106 ? -7.473 13.902 2.159 1.00 94.06 106 GLN A N 1
ATOM 878 C CA . GLN A 1 106 ? -6.118 14.116 2.674 1.00 94.06 106 GLN A CA 1
ATOM 879 C C . GLN A 1 106 ? -5.389 12.782 2.835 1.00 94.06 106 GLN A C 1
ATOM 881 O O . GLN A 1 106 ? -4.240 12.647 2.420 1.00 94.06 106 GLN A O 1
ATOM 886 N N . PHE A 1 107 ? -6.087 11.764 3.343 1.00 93.62 107 PHE A N 1
ATOM 887 C CA . PHE A 1 107 ? -5.557 10.415 3.499 1.00 93.62 107 PHE A CA 1
ATOM 888 C C . PHE A 1 107 ? -5.017 9.847 2.180 1.00 93.62 107 PHE A C 1
ATOM 890 O O . PHE A 1 107 ? -3.878 9.379 2.131 1.00 93.62 107 PHE A O 1
ATOM 897 N N . LYS A 1 108 ? -5.763 9.978 1.073 1.00 90.88 108 LYS A N 1
ATOM 898 C CA . LYS A 1 108 ? -5.309 9.517 -0.254 1.00 90.88 108 LYS A CA 1
ATOM 899 C C . LYS A 1 108 ? -4.056 10.230 -0.779 1.00 90.88 108 LYS A C 1
ATOM 901 O O . LYS A 1 108 ? -3.461 9.754 -1.743 1.00 90.88 108 LYS A O 1
ATOM 906 N N . GLN A 1 109 ? -3.693 11.376 -0.201 1.00 90.56 109 GLN A N 1
ATOM 907 C CA . GLN A 1 109 ? -2.508 12.143 -0.589 1.00 90.56 109 GLN A CA 1
ATOM 908 C C . GLN A 1 109 ? -1.264 11.783 0.223 1.00 90.56 109 GLN A C 1
ATOM 910 O O . GLN A 1 109 ? -0.164 12.170 -0.175 1.00 90.56 109 GLN A O 1
ATOM 915 N N . THR A 1 110 ? -1.423 11.037 1.318 1.00 91.88 110 THR A N 1
ATOM 916 C CA . THR A 1 110 ? -0.301 10.557 2.128 1.00 91.88 110 THR A CA 1
ATOM 917 C C . THR A 1 110 ? 0.606 9.633 1.316 1.00 91.88 110 THR A C 1
ATOM 919 O O . THR A 1 110 ? 0.134 8.850 0.484 1.00 91.88 110 THR A O 1
ATOM 922 N N . GLU A 1 111 ? 1.911 9.681 1.594 1.00 86.94 111 GLU A N 1
ATOM 923 C CA . GLU A 1 111 ? 2.887 8.740 1.022 1.00 86.94 111 GLU A CA 1
ATOM 924 C C . GLU A 1 111 ? 2.492 7.286 1.303 1.00 86.94 111 GLU A C 1
ATOM 926 O O . GLU A 1 111 ? 2.593 6.418 0.435 1.00 86.94 111 GLU A O 1
ATOM 931 N N . TYR A 1 112 ? 1.923 7.043 2.486 1.00 87.81 112 TYR A N 1
ATOM 932 C CA . TYR A 1 112 ? 1.382 5.751 2.876 1.00 87.81 112 TYR A CA 1
ATOM 933 C C . TYR A 1 112 ? 0.372 5.211 1.853 1.00 87.81 112 TYR A C 1
ATOM 935 O O . TYR A 1 112 ? 0.587 4.138 1.287 1.00 87.81 112 TYR A O 1
ATOM 943 N N . PHE A 1 113 ? -0.693 5.960 1.544 1.00 88.69 113 PHE A N 1
ATOM 944 C CA . PHE A 1 113 ? -1.716 5.497 0.605 1.00 88.69 113 PHE A CA 1
ATOM 945 C C . PHE A 1 113 ? -1.200 5.448 -0.839 1.00 88.69 113 PHE A C 1
ATOM 947 O O . PHE A 1 113 ? -1.473 4.480 -1.554 1.00 88.69 113 PHE A O 1
ATOM 954 N N . LYS A 1 114 ? -0.406 6.436 -1.269 1.00 87.12 114 LYS A N 1
ATOM 955 C CA . LYS A 1 114 ? 0.185 6.470 -2.619 1.00 87.12 114 LYS A CA 1
ATOM 956 C C . LYS A 1 114 ? 1.092 5.271 -2.892 1.00 87.12 114 LYS A C 1
ATOM 958 O O . LYS A 1 114 ? 1.013 4.694 -3.973 1.00 87.12 114 LYS A O 1
ATOM 963 N N . SER A 1 115 ? 1.859 4.819 -1.896 1.00 81.69 115 SER A N 1
ATOM 964 C CA . SER A 1 115 ? 2.737 3.640 -2.004 1.00 81.69 115 SER A CA 1
ATOM 965 C C . SER A 1 115 ? 1.992 2.331 -2.311 1.00 81.69 115 SER A C 1
ATOM 967 O O . SER A 1 115 ? 2.590 1.319 -2.710 1.00 81.69 115 SER A O 1
ATOM 969 N N . THR A 1 116 ? 0.671 2.331 -2.121 1.00 81.88 116 THR A N 1
ATOM 970 C CA . THR A 1 116 ? -0.173 1.193 -2.458 1.00 81.88 116 THR A CA 1
ATOM 971 C C . THR A 1 116 ? -0.525 1.179 -3.949 1.00 81.88 116 THR A C 1
ATOM 973 O O . THR A 1 116 ? -0.688 0.092 -4.509 1.00 81.88 116 THR A O 1
ATOM 976 N N . ASP A 1 117 ? -0.611 2.332 -4.624 1.00 74.62 117 ASP A N 1
ATOM 977 C CA . ASP A 1 117 ? -1.101 2.430 -6.000 1.00 74.62 117 ASP A CA 1
ATOM 978 C C . ASP A 1 117 ? -0.091 1.906 -7.035 1.00 74.62 117 ASP A C 1
ATOM 980 O O . ASP A 1 117 ? 0.932 2.509 -7.353 1.00 74.62 117 ASP A O 1
ATOM 984 N N . THR A 1 118 ? -0.417 0.755 -7.618 1.00 66.19 118 THR A N 1
ATOM 985 C CA . THR A 1 118 ? 0.373 0.114 -8.671 1.00 66.19 118 THR A CA 1
ATOM 986 C C . THR A 1 118 ? 0.186 0.770 -10.043 1.00 66.19 118 THR A C 1
ATOM 988 O O . THR A 1 118 ? 1.029 0.566 -10.915 1.00 66.19 118 THR A O 1
ATOM 991 N N . LYS A 1 119 ? -0.889 1.546 -10.270 1.00 65.88 119 LYS A N 1
ATOM 992 C CA . LYS A 1 119 ? -1.178 2.155 -11.582 1.00 65.88 119 LYS A CA 1
ATOM 993 C C . LYS A 1 119 ? -0.189 3.261 -11.927 1.00 65.88 119 LYS A C 1
ATOM 995 O O . LYS A 1 119 ? 0.262 3.315 -13.067 1.00 65.88 119 LYS A O 1
ATOM 1000 N N . GLN A 1 120 ? 0.205 4.089 -10.956 1.00 58.78 120 GLN A N 1
ATOM 1001 C CA . GLN A 1 120 ? 1.227 5.116 -11.190 1.00 58.78 120 GLN A CA 1
ATOM 1002 C C . GLN A 1 120 ? 2.555 4.495 -11.645 1.00 58.78 120 GLN A C 1
ATOM 1004 O O . GLN A 1 120 ? 3.147 4.951 -12.619 1.00 58.78 120 GLN A O 1
ATOM 1009 N N . ASN A 1 121 ? 2.962 3.378 -11.034 1.00 65.56 121 ASN A N 1
ATOM 1010 C CA . ASN A 1 121 ? 4.161 2.644 -11.445 1.00 65.56 121 ASN A CA 1
ATOM 1011 C C . ASN A 1 121 ? 4.071 2.089 -12.879 1.00 65.56 121 ASN A C 1
ATOM 1013 O O . ASN A 1 121 ? 5.078 2.074 -13.584 1.00 65.56 121 ASN A O 1
ATOM 1017 N N . GLN A 1 122 ? 2.889 1.644 -13.316 1.00 69.75 122 GLN A N 1
ATOM 1018 C CA . GLN A 1 122 ? 2.673 1.144 -14.680 1.00 69.75 122 GLN A CA 1
ATOM 1019 C C . GLN A 1 122 ? 2.662 2.268 -15.723 1.00 69.75 122 GLN A C 1
ATOM 1021 O O . GLN A 1 122 ? 3.216 2.091 -16.806 1.00 69.75 122 GLN A O 1
ATOM 1026 N N . ILE A 1 123 ? 2.079 3.426 -15.398 1.00 76.00 123 ILE A N 1
ATOM 1027 C CA . ILE A 1 123 ? 2.079 4.603 -16.280 1.00 76.00 123 ILE A CA 1
ATOM 1028 C C . ILE A 1 123 ? 3.514 5.082 -16.513 1.00 76.00 123 ILE A C 1
ATOM 1030 O O . ILE A 1 123 ? 3.921 5.233 -17.661 1.00 76.00 123 ILE A O 1
ATOM 1034 N N . VAL A 1 124 ? 4.308 5.232 -15.447 1.00 75.31 124 VAL A N 1
ATOM 1035 C CA . VAL A 1 124 ? 5.722 5.634 -15.554 1.00 75.31 124 VAL A CA 1
ATOM 1036 C C . VAL A 1 124 ? 6.527 4.626 -16.379 1.00 75.31 124 VAL A C 1
ATOM 1038 O O . VAL A 1 124 ? 7.285 5.027 -17.257 1.00 75.31 124 VAL A O 1
ATOM 1041 N N . ALA A 1 125 ? 6.325 3.322 -16.163 1.00 78.88 125 ALA A N 1
ATOM 1042 C CA . ALA A 1 125 ? 6.988 2.283 -16.954 1.00 78.88 125 ALA A CA 1
ATOM 1043 C C . ALA A 1 125 ? 6.606 2.341 -18.446 1.00 78.88 125 ALA A C 1
ATOM 1045 O O . ALA A 1 125 ? 7.470 2.203 -19.307 1.00 78.88 125 ALA A O 1
ATOM 1046 N N . THR A 1 126 ? 5.331 2.591 -18.757 1.00 79.44 126 THR A N 1
ATOM 1047 C CA . THR A 1 126 ? 4.838 2.701 -20.142 1.00 79.44 126 THR A CA 1
ATOM 1048 C C . THR A 1 126 ? 5.400 3.940 -20.837 1.00 79.44 126 THR A C 1
ATOM 1050 O O . THR A 1 126 ? 5.850 3.852 -21.976 1.00 79.44 126 THR A O 1
ATOM 1053 N N . LEU A 1 127 ? 5.435 5.081 -20.141 1.00 84.56 127 LEU A N 1
ATOM 1054 C CA . LEU A 1 127 ? 6.045 6.308 -20.653 1.00 84.56 127 LEU A CA 1
AT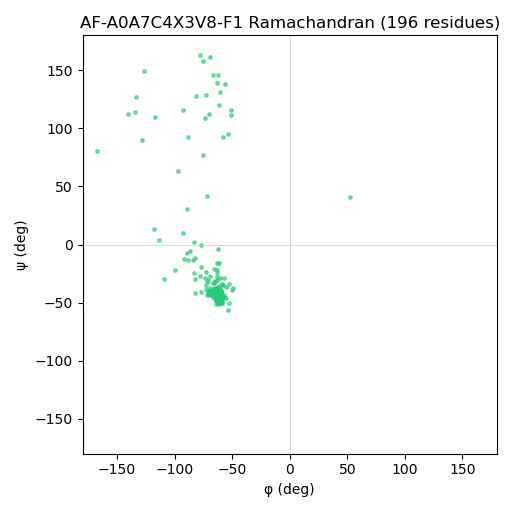OM 1055 C C . LEU A 1 127 ? 7.546 6.126 -20.903 1.00 84.56 127 LEU A C 1
ATOM 1057 O O . LEU A 1 127 ? 8.033 6.546 -21.945 1.00 84.56 127 LEU A O 1
ATOM 1061 N N . ALA A 1 128 ? 8.268 5.447 -20.006 1.00 79.56 128 ALA A N 1
ATOM 1062 C CA . ALA A 1 128 ? 9.689 5.153 -20.195 1.00 79.56 128 ALA A CA 1
ATOM 1063 C C . ALA A 1 128 ? 9.952 4.293 -21.445 1.00 79.56 128 ALA A C 1
ATOM 1065 O O . ALA A 1 128 ? 10.871 4.589 -22.206 1.00 79.56 128 ALA A O 1
ATOM 1066 N N . ILE A 1 129 ? 9.116 3.277 -21.701 1.00 84.75 129 ILE A N 1
ATOM 1067 C CA . ILE A 1 129 ? 9.191 2.466 -22.928 1.00 84.75 129 ILE A CA 1
ATOM 1068 C C . ILE A 1 129 ? 8.901 3.330 -24.160 1.00 84.75 129 ILE A C 1
ATOM 1070 O O . ILE A 1 129 ? 9.656 3.274 -25.126 1.00 84.75 129 ILE A O 1
ATOM 1074 N N . ALA A 1 130 ? 7.843 4.146 -24.132 1.00 85.62 130 ALA A N 1
ATOM 1075 C CA . ALA A 1 130 ? 7.470 5.004 -25.257 1.00 85.62 130 ALA A CA 1
ATOM 1076 C C . ALA A 1 130 ? 8.573 6.020 -25.601 1.00 85.62 130 ALA A C 1
ATOM 1078 O O . ALA A 1 130 ? 8.921 6.175 -26.772 1.00 85.62 130 ALA A O 1
ATOM 1079 N N . VAL A 1 131 ? 9.170 6.655 -24.586 1.00 88.62 131 VAL A N 1
ATOM 1080 C CA . VAL A 1 131 ? 10.323 7.554 -24.750 1.00 88.62 131 VAL A CA 1
ATOM 1081 C C . VAL A 1 131 ? 11.524 6.790 -25.304 1.00 88.62 131 VAL A C 1
ATOM 1083 O O . VAL A 1 131 ? 12.140 7.250 -26.260 1.00 88.62 131 VAL A O 1
ATOM 1086 N N . GLY A 1 132 ? 11.829 5.602 -24.773 1.00 80.00 132 GLY A N 1
ATOM 1087 C CA . GLY A 1 132 ? 12.916 4.767 -25.284 1.00 80.00 132 GLY A CA 1
ATOM 1088 C C . GLY A 1 132 ? 12.732 4.380 -26.756 1.00 80.00 132 GLY A C 1
ATOM 1089 O O . GLY A 1 132 ? 13.673 4.500 -27.538 1.00 80.00 132 GLY A O 1
ATOM 1090 N N . ILE A 1 133 ? 11.516 4.001 -27.169 1.00 87.50 133 ILE A N 1
ATOM 1091 C CA . ILE A 1 133 ? 11.188 3.698 -28.573 1.00 87.50 133 ILE A CA 1
ATOM 1092 C C . ILE A 1 133 ? 11.354 4.944 -29.445 1.00 87.50 133 ILE A C 1
ATOM 1094 O O . ILE A 1 133 ? 11.976 4.863 -30.502 1.00 87.50 133 ILE A O 1
ATOM 1098 N N . PHE A 1 134 ? 10.831 6.095 -29.013 1.00 88.19 134 PHE A N 1
ATOM 1099 C CA . PHE A 1 134 ? 10.956 7.351 -29.755 1.00 88.19 134 PHE A CA 1
ATOM 1100 C C . PHE A 1 134 ? 12.424 7.734 -29.978 1.00 88.19 134 PHE A C 1
ATOM 1102 O O . PHE A 1 134 ? 12.806 8.079 -31.095 1.00 88.19 134 PHE A O 1
ATOM 1109 N N . VAL A 1 135 ? 13.250 7.604 -28.938 1.00 84.94 135 VAL A N 1
ATOM 1110 C CA . VAL A 1 135 ? 14.694 7.852 -28.998 1.00 84.94 135 VAL A CA 1
ATOM 1111 C C . VAL A 1 135 ? 15.368 6.909 -29.996 1.00 84.94 135 VAL A C 1
ATOM 1113 O O . VAL A 1 135 ? 16.063 7.375 -30.894 1.00 84.94 135 VAL A O 1
ATOM 1116 N N . VAL A 1 136 ? 15.104 5.601 -29.916 1.00 82.56 136 VAL A N 1
ATOM 1117 C CA . VAL A 1 136 ? 15.675 4.607 -30.841 1.00 82.56 136 VAL A CA 1
ATOM 1118 C C . VAL A 1 136 ? 15.267 4.883 -32.292 1.00 82.56 136 VAL A C 1
ATOM 1120 O O . VAL A 1 136 ? 16.122 4.927 -33.177 1.00 82.56 136 VAL A O 1
ATOM 1123 N N . VAL A 1 137 ? 13.976 5.112 -32.550 1.00 85.88 137 VAL A N 1
ATOM 1124 C CA . VAL A 1 137 ? 13.455 5.386 -33.899 1.00 85.88 137 VAL A CA 1
ATOM 1125 C C . VAL A 1 137 ? 14.024 6.691 -34.453 1.00 85.88 137 VAL A C 1
ATOM 1127 O O . VAL A 1 137 ? 14.426 6.734 -35.617 1.00 85.88 137 VAL A O 1
ATOM 1130 N N . GLY A 1 138 ? 14.084 7.742 -33.631 1.00 81.00 138 GLY A N 1
ATOM 1131 C CA . GLY A 1 138 ? 14.659 9.034 -33.996 1.00 81.00 138 GLY A CA 1
ATOM 1132 C C . GLY A 1 138 ? 16.141 8.926 -34.349 1.00 81.00 138 GLY A C 1
ATOM 1133 O O . GLY A 1 138 ? 16.559 9.436 -35.387 1.00 81.00 138 GLY A O 1
ATOM 1134 N N . SER A 1 139 ? 16.920 8.193 -33.552 1.00 79.62 139 SER A N 1
ATOM 1135 C CA . SER A 1 139 ? 18.341 7.945 -33.810 1.00 79.62 139 SER A CA 1
ATOM 1136 C C . SER A 1 139 ? 18.575 7.168 -35.106 1.00 79.62 139 SER A C 1
ATOM 1138 O O . SER A 1 139 ? 19.459 7.530 -35.885 1.00 79.62 139 SER A O 1
ATOM 1140 N N . VAL A 1 140 ? 17.784 6.123 -35.374 1.00 82.19 140 VAL A N 1
ATOM 1141 C CA . VAL A 1 140 ? 17.898 5.331 -36.612 1.00 82.19 140 VAL A CA 1
ATOM 1142 C C . VAL A 1 140 ? 17.502 6.168 -37.829 1.00 82.19 140 VAL A C 1
ATOM 1144 O O . VAL A 1 140 ? 18.229 6.198 -38.816 1.00 82.19 140 VAL A O 1
ATOM 1147 N N . ARG A 1 141 ? 16.393 6.918 -37.763 1.00 83.62 141 ARG A N 1
ATOM 1148 C CA . ARG A 1 141 ? 16.005 7.834 -38.851 1.00 83.62 141 ARG A CA 1
ATOM 1149 C C . ARG A 1 141 ? 17.053 8.916 -39.100 1.00 83.62 141 ARG A C 1
ATOM 1151 O O . ARG A 1 141 ? 17.346 9.206 -40.256 1.00 83.62 141 ARG A O 1
ATOM 1158 N N . GLY A 1 142 ? 17.600 9.507 -38.039 1.00 78.81 142 GLY A N 1
ATOM 1159 C CA . GLY A 1 142 ? 18.621 10.549 -38.131 1.00 78.81 142 GLY A CA 1
ATOM 1160 C C . GLY A 1 142 ? 19.894 10.042 -38.802 1.00 78.81 142 GLY A C 1
ATOM 1161 O O . GLY A 1 142 ? 20.370 10.659 -39.750 1.00 78.81 142 GLY A O 1
ATOM 1162 N N . THR A 1 143 ? 20.398 8.881 -38.379 1.00 75.25 143 THR A N 1
ATOM 1163 C CA . THR A 1 143 ? 21.585 8.269 -38.997 1.00 75.25 143 THR A CA 1
ATOM 1164 C C . THR A 1 143 ? 21.355 7.853 -40.443 1.00 75.25 143 THR A C 1
ATOM 1166 O O . THR A 1 143 ? 22.196 8.156 -41.282 1.00 75.25 143 THR A O 1
ATOM 1169 N N . LEU A 1 144 ? 20.213 7.238 -40.769 1.00 78.25 144 LEU A N 1
ATOM 1170 C CA . LEU A 1 144 ? 19.873 6.891 -42.153 1.00 78.25 144 LEU A CA 1
ATOM 1171 C C . LEU A 1 144 ? 19.798 8.127 -43.056 1.00 78.25 144 LEU A C 1
ATOM 1173 O O . LEU A 1 144 ? 20.300 8.087 -44.174 1.00 78.25 144 LEU A O 1
ATOM 1177 N N . LYS A 1 145 ? 19.213 9.231 -42.569 1.00 78.31 145 LYS A N 1
ATOM 1178 C CA . LYS A 1 145 ? 19.148 10.491 -43.320 1.00 78.31 145 LYS A CA 1
ATOM 1179 C C . LYS A 1 145 ? 20.542 11.076 -43.567 1.00 78.31 145 LYS A C 1
ATOM 1181 O O . LYS A 1 145 ? 20.843 11.452 -44.691 1.00 78.31 145 LYS A O 1
ATOM 1186 N N . VAL A 1 146 ? 21.399 11.106 -42.545 1.00 71.94 146 VAL A N 1
ATOM 1187 C CA . VAL A 1 146 ? 22.773 11.622 -42.673 1.00 71.94 146 VAL A CA 1
ATOM 1188 C C . VAL A 1 146 ? 23.604 10.786 -43.647 1.00 71.94 146 VAL A C 1
ATOM 1190 O O . VAL A 1 146 ? 24.299 11.363 -44.474 1.00 71.94 146 VAL A O 1
ATOM 1193 N N . ILE A 1 147 ? 23.497 9.454 -43.590 1.00 70.94 147 ILE A N 1
ATOM 1194 C CA . ILE A 1 147 ? 24.190 8.542 -44.516 1.00 70.94 147 ILE A CA 1
ATOM 1195 C C . ILE A 1 147 ? 23.674 8.707 -45.954 1.00 70.94 147 ILE A C 1
ATOM 1197 O O . ILE A 1 147 ? 24.460 8.626 -46.891 1.00 70.94 147 ILE A O 1
ATOM 1201 N N . ALA A 1 148 ? 22.371 8.938 -46.141 1.00 73.00 148 ALA A N 1
ATOM 1202 C CA . ALA A 1 148 ? 21.774 9.112 -47.466 1.00 73.00 148 ALA A CA 1
ATOM 1203 C C . ALA A 1 148 ? 22.097 10.470 -48.115 1.00 73.00 148 ALA A C 1
ATOM 1205 O O . ALA A 1 148 ? 22.113 10.561 -49.339 1.00 73.00 148 ALA A O 1
ATOM 1206 N N . GLU A 1 149 ? 22.323 11.519 -47.316 1.00 74.56 149 GLU A N 1
ATOM 1207 C CA . GLU A 1 149 ? 22.557 12.885 -47.811 1.00 74.56 149 GLU A CA 1
ATOM 1208 C C . GLU A 1 149 ? 24.043 13.281 -47.857 1.00 74.56 149 GLU A C 1
ATOM 1210 O O . GLU A 1 149 ? 24.383 14.194 -48.603 1.00 74.56 149 GLU A O 1
ATOM 1215 N N . ASN A 1 150 ? 24.936 12.633 -47.096 1.00 62.41 150 ASN A N 1
ATOM 1216 C CA . ASN A 1 150 ? 26.351 13.017 -47.029 1.00 62.41 150 ASN A CA 1
ATOM 1217 C C . ASN A 1 150 ? 27.303 11.809 -46.974 1.00 62.41 150 ASN A C 1
ATOM 1219 O O . ASN A 1 150 ? 27.407 11.128 -45.953 1.00 62.41 150 ASN A O 1
ATOM 1223 N N . GLU A 1 151 ? 28.080 11.608 -48.042 1.00 61.09 151 GLU A N 1
ATOM 1224 C CA . GLU A 1 151 ? 29.043 10.501 -48.183 1.00 61.09 151 GLU A CA 1
ATOM 1225 C C . GLU A 1 151 ? 30.301 10.675 -47.297 1.00 61.09 151 GLU A C 1
ATOM 1227 O O . GLU A 1 151 ? 30.936 9.701 -46.891 1.00 61.09 151 GLU A O 1
ATOM 1232 N N . GLU A 1 152 ? 30.628 11.917 -46.917 1.00 54.84 152 GLU A N 1
ATOM 1233 C CA . GLU A 1 152 ? 31.859 12.278 -46.190 1.00 54.84 152 GLU A CA 1
ATOM 1234 C C . GLU A 1 152 ? 31.739 12.206 -44.651 1.00 54.84 152 GLU A C 1
ATOM 1236 O O . GLU A 1 152 ? 32.735 12.204 -43.928 1.00 54.84 152 GLU A O 1
ATOM 1241 N N . LEU A 1 153 ? 30.523 12.100 -44.105 1.00 55.81 153 LEU A N 1
ATOM 1242 C CA . LEU A 1 153 ? 30.256 12.199 -42.661 1.00 55.81 153 LEU A CA 1
ATOM 1243 C C . LEU A 1 153 ? 30.346 10.858 -41.910 1.00 55.81 153 LEU A C 1
ATOM 1245 O O . LEU A 1 153 ? 29.737 10.685 -40.850 1.00 55.81 153 LEU A O 1
ATOM 1249 N N . ARG A 1 154 ? 31.193 9.930 -42.379 1.00 57.97 154 ARG A N 1
ATOM 1250 C CA . ARG A 1 154 ? 31.577 8.692 -41.664 1.00 57.97 154 ARG A CA 1
ATOM 1251 C C . ARG A 1 154 ? 32.502 8.985 -40.466 1.00 57.97 154 ARG A C 1
ATOM 1253 O O . ARG A 1 154 ? 33.498 8.302 -40.240 1.00 57.97 154 ARG A O 1
ATOM 1260 N N . ASN A 1 155 ? 32.198 10.038 -39.713 1.00 63.00 155 ASN A N 1
ATOM 1261 C CA . ASN A 1 155 ? 32.969 10.499 -38.572 1.00 63.00 155 ASN A CA 1
ATOM 1262 C C . ASN A 1 155 ? 32.609 9.666 -37.329 1.00 63.00 155 ASN A C 1
ATOM 1264 O O . ASN A 1 155 ? 31.437 9.540 -36.960 1.00 63.00 155 ASN A O 1
ATOM 1268 N N . VAL A 1 156 ? 33.627 9.119 -36.661 1.00 61.69 156 VAL A N 1
ATOM 1269 C CA . VAL A 1 156 ? 33.493 8.260 -35.469 1.00 61.69 156 VAL A CA 1
ATOM 1270 C C . VAL A 1 156 ? 32.721 8.972 -34.347 1.00 61.69 156 VAL A C 1
ATOM 1272 O O . VAL A 1 156 ? 31.986 8.326 -33.605 1.00 61.69 156 VAL A O 1
ATOM 1275 N N . ASN A 1 157 ? 32.784 10.308 -34.280 1.00 65.50 157 ASN A N 1
ATOM 1276 C CA . ASN A 1 157 ? 32.065 11.113 -33.284 1.00 65.50 157 ASN A CA 1
ATOM 1277 C C . ASN A 1 157 ? 30.531 11.077 -33.453 1.00 65.50 157 ASN A C 1
ATOM 1279 O O . ASN A 1 157 ? 29.794 11.102 -32.461 1.00 65.50 157 ASN A O 1
ATOM 1283 N N . TYR A 1 158 ? 30.036 10.976 -34.693 1.00 69.50 158 TYR A N 1
ATOM 1284 C CA . TYR A 1 158 ? 28.597 10.883 -34.969 1.00 69.50 158 TYR A CA 1
ATOM 1285 C C . TYR A 1 158 ? 28.079 9.469 -34.682 1.00 69.50 158 TYR A C 1
ATOM 1287 O O . TYR A 1 158 ? 27.038 9.291 -34.047 1.00 69.50 158 TYR A O 1
ATOM 1295 N N . ILE A 1 159 ? 28.868 8.460 -35.065 1.00 69.62 159 ILE A N 1
ATOM 1296 C CA . ILE A 1 159 ? 28.599 7.049 -34.764 1.00 69.62 159 ILE A CA 1
ATOM 1297 C C . ILE A 1 159 ? 28.608 6.821 -33.243 1.00 69.62 159 ILE A C 1
ATOM 1299 O O . ILE A 1 159 ? 27.714 6.163 -32.718 1.00 69.62 159 ILE A O 1
ATOM 1303 N N . GLY A 1 160 ? 29.551 7.426 -32.515 1.00 73.38 160 GLY A N 1
ATOM 1304 C CA . GLY A 1 160 ? 29.631 7.349 -31.054 1.00 73.38 160 GLY A CA 1
ATOM 1305 C C . GLY A 1 160 ? 28.398 7.932 -30.360 1.00 73.38 160 GLY A C 1
ATOM 1306 O O . GLY A 1 160 ? 27.786 7.267 -29.526 1.00 73.38 160 GLY A O 1
ATOM 1307 N N . SER A 1 161 ? 27.975 9.136 -30.755 1.00 69.81 161 SER A N 1
ATOM 1308 C CA . SER A 1 161 ? 26.756 9.770 -30.225 1.00 69.81 161 SER A CA 1
ATOM 1309 C C . SER A 1 161 ? 25.498 8.942 -30.517 1.00 69.81 161 SER A C 1
ATOM 1311 O O . SER A 1 161 ? 24.644 8.782 -29.644 1.00 69.81 161 SER A O 1
ATOM 1313 N N . PHE A 1 162 ? 25.403 8.353 -31.714 1.00 76.25 162 PHE A N 1
ATOM 1314 C CA . PHE A 1 162 ? 24.310 7.451 -32.080 1.00 76.25 162 PHE A CA 1
ATOM 1315 C C . PHE A 1 162 ? 24.264 6.202 -31.191 1.00 76.25 162 PHE A C 1
ATOM 1317 O O . PHE A 1 162 ? 23.205 5.873 -30.656 1.00 76.25 162 PHE A O 1
ATOM 1324 N N . VAL A 1 163 ? 25.404 5.534 -30.994 1.00 79.75 163 VAL A N 1
ATOM 1325 C CA . VAL A 1 163 ? 25.495 4.322 -30.168 1.00 79.75 163 VAL A CA 1
ATOM 1326 C C . VAL A 1 163 ? 25.103 4.618 -28.719 1.00 79.75 163 VAL A C 1
ATOM 1328 O O . VAL A 1 163 ? 24.340 3.854 -28.131 1.00 79.75 163 VAL A O 1
ATOM 1331 N N . ILE A 1 164 ? 25.537 5.750 -28.155 1.00 82.81 164 ILE A N 1
ATOM 1332 C CA . ILE A 1 164 ? 25.183 6.150 -26.783 1.00 82.81 164 ILE A CA 1
ATOM 1333 C C . ILE A 1 164 ? 23.668 6.350 -26.641 1.00 82.81 164 ILE A C 1
ATOM 1335 O O . ILE A 1 164 ? 23.055 5.785 -25.736 1.00 82.81 164 ILE A O 1
ATOM 1339 N N . ILE A 1 165 ? 23.043 7.109 -27.546 1.00 80.31 165 ILE A N 1
ATOM 1340 C CA . ILE A 1 165 ? 21.600 7.394 -27.492 1.00 80.31 165 ILE A CA 1
ATOM 1341 C C . ILE A 1 165 ? 20.777 6.111 -27.702 1.00 80.31 165 ILE A C 1
ATOM 1343 O O . ILE A 1 165 ? 19.778 5.886 -27.014 1.00 80.31 165 ILE A O 1
ATOM 1347 N N . PHE A 1 166 ? 21.229 5.229 -28.595 1.00 80.38 166 PHE A N 1
ATOM 1348 C CA . PHE A 1 166 ? 20.608 3.929 -28.834 1.00 80.38 166 PHE A CA 1
ATOM 1349 C C . PHE A 1 166 ? 20.684 3.015 -27.600 1.00 80.38 166 PHE A C 1
ATOM 1351 O O . PHE A 1 166 ? 19.673 2.430 -27.206 1.00 80.38 166 PHE A O 1
ATOM 1358 N N . ILE A 1 167 ? 21.843 2.948 -26.934 1.00 84.81 167 ILE A N 1
ATOM 1359 C CA . ILE A 1 167 ? 22.024 2.183 -25.691 1.00 84.81 167 ILE A CA 1
ATOM 1360 C C . ILE A 1 167 ? 21.124 2.732 -24.578 1.00 84.81 167 ILE A C 1
ATOM 1362 O O . ILE A 1 167 ? 20.443 1.954 -23.910 1.00 84.81 167 ILE A O 1
ATOM 1366 N N . VAL A 1 168 ? 21.057 4.057 -24.402 1.00 84.81 168 VAL A N 1
ATOM 1367 C CA . VAL A 1 168 ? 20.161 4.690 -23.418 1.00 84.81 168 VAL A CA 1
ATOM 1368 C C . VAL A 1 168 ? 18.697 4.331 -23.700 1.0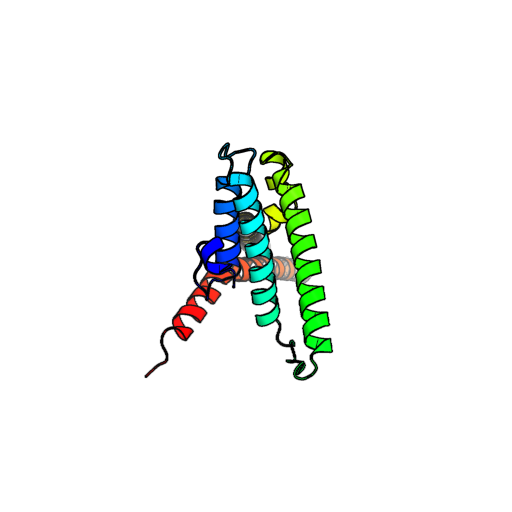0 84.81 168 VAL A C 1
ATOM 1370 O O . VAL A 1 168 ? 17.967 3.968 -22.777 1.00 84.81 168 VAL A O 1
ATOM 1373 N N . GLY A 1 169 ? 18.276 4.349 -24.968 1.00 81.31 169 GLY A N 1
ATOM 1374 C CA . GLY A 1 169 ? 16.935 3.925 -25.377 1.00 81.31 169 GLY A CA 1
ATOM 1375 C C . GLY A 1 169 ? 16.635 2.460 -25.037 1.00 81.31 169 GLY A C 1
ATOM 1376 O O . GLY A 1 169 ? 15.584 2.167 -24.464 1.00 81.31 169 GLY A O 1
ATOM 1377 N N . ILE A 1 170 ? 17.573 1.544 -25.304 1.00 86.12 170 ILE A N 1
ATOM 1378 C CA . ILE A 1 170 ? 17.443 0.120 -24.949 1.00 86.12 170 ILE A CA 1
ATOM 1379 C C . ILE A 1 170 ? 17.357 -0.073 -23.431 1.00 86.12 170 ILE A C 1
ATOM 1381 O O . ILE A 1 170 ? 16.514 -0.841 -22.965 1.00 86.12 170 ILE A O 1
ATOM 1385 N N . ILE A 1 171 ? 18.179 0.634 -22.649 1.00 85.25 171 ILE A N 1
ATOM 1386 C CA . ILE A 1 171 ? 18.153 0.556 -21.181 1.00 85.25 171 ILE A CA 1
ATOM 1387 C C . ILE A 1 171 ? 16.790 1.014 -20.645 1.00 85.25 171 ILE A C 1
ATOM 1389 O O . ILE A 1 171 ? 16.199 0.326 -19.810 1.00 85.25 171 ILE A O 1
ATOM 1393 N N . LEU A 1 172 ? 16.246 2.124 -21.154 1.00 82.88 172 LEU A N 1
ATOM 1394 C CA . LEU A 1 172 ? 14.923 2.623 -20.757 1.00 82.88 172 LEU A CA 1
ATOM 1395 C C . LEU A 1 172 ? 13.803 1.626 -21.089 1.00 82.88 172 LEU A C 1
ATOM 1397 O O . LEU A 1 172 ? 12.939 1.367 -20.245 1.00 82.88 172 LEU A O 1
ATOM 1401 N N . ILE A 1 173 ? 13.847 1.013 -22.277 1.00 83.06 173 ILE A N 1
ATOM 1402 C CA . ILE A 1 173 ? 12.896 -0.033 -22.681 1.00 83.06 173 ILE A CA 1
ATOM 1403 C C . ILE A 1 173 ? 13.030 -1.260 -21.775 1.00 83.06 173 ILE A C 1
ATOM 1405 O O . ILE A 1 173 ? 12.017 -1.784 -21.313 1.00 83.06 173 ILE A O 1
ATOM 1409 N N . GLY A 1 174 ? 14.253 -1.707 -21.485 1.00 82.75 174 GLY A N 1
ATOM 1410 C CA . GLY A 1 174 ? 14.518 -2.872 -20.641 1.00 82.75 174 GLY A CA 1
ATOM 1411 C C . GLY A 1 174 ? 14.006 -2.689 -19.212 1.00 82.75 174 GLY A C 1
ATOM 1412 O O . GLY A 1 174 ? 13.241 -3.519 -18.713 1.00 82.75 174 GLY A O 1
ATOM 1413 N N . VAL A 1 175 ? 14.351 -1.566 -18.573 1.00 81.44 175 VAL A N 1
ATOM 1414 C CA . VAL A 1 175 ? 13.901 -1.234 -17.210 1.00 81.44 175 VAL A CA 1
ATOM 1415 C C . VAL A 1 175 ? 12.377 -1.072 -17.154 1.00 81.44 175 VAL A C 1
ATOM 1417 O O . VAL A 1 175 ? 11.728 -1.616 -16.254 1.00 81.44 175 VAL A O 1
ATOM 1420 N N . GLY A 1 176 ? 11.783 -0.378 -18.131 1.00 76.31 176 GLY A N 1
ATOM 1421 C CA . GLY A 1 176 ? 10.331 -0.222 -18.226 1.00 76.31 176 GLY A CA 1
ATOM 1422 C C . GLY A 1 176 ? 9.607 -1.559 -18.417 1.00 76.31 176 GLY A C 1
ATOM 1423 O O . GLY A 1 176 ? 8.640 -1.850 -17.708 1.00 76.31 176 GLY A O 1
ATOM 1424 N N . SER A 1 177 ? 10.116 -2.416 -19.306 1.00 77.62 177 SER A N 1
ATOM 1425 C CA . SER A 1 177 ? 9.533 -3.729 -19.616 1.00 77.62 177 SER A CA 1
ATOM 1426 C C . SER A 1 177 ? 9.603 -4.684 -18.426 1.00 77.62 177 SER A C 1
ATOM 1428 O O . SER A 1 177 ? 8.608 -5.335 -18.105 1.00 77.62 177 SER A O 1
ATOM 1430 N N . ALA A 1 178 ? 10.730 -4.725 -17.708 1.00 78.19 178 ALA A N 1
ATOM 1431 C CA . ALA A 1 178 ? 10.880 -5.542 -16.504 1.00 78.19 178 ALA A CA 1
ATOM 1432 C C . ALA A 1 178 ? 9.860 -5.154 -15.419 1.00 78.19 178 ALA A C 1
ATOM 1434 O O . ALA A 1 178 ? 9.229 -6.015 -14.799 1.00 78.19 178 ALA A O 1
ATOM 1435 N N . ARG A 1 179 ? 9.631 -3.848 -15.223 1.00 78.25 179 ARG A N 1
ATOM 1436 C CA . ARG A 1 179 ? 8.645 -3.346 -14.255 1.00 78.25 179 ARG A CA 1
ATOM 1437 C C . ARG A 1 179 ? 7.208 -3.644 -14.697 1.00 78.25 179 ARG A C 1
ATOM 1439 O O . ARG A 1 179 ? 6.401 -4.053 -13.859 1.00 78.25 179 ARG A O 1
ATOM 1446 N N . LEU A 1 180 ? 6.903 -3.512 -15.992 1.00 78.31 180 LEU A N 1
ATOM 1447 C CA . LEU A 1 180 ? 5.580 -3.784 -16.570 1.00 78.31 180 LEU A CA 1
ATOM 1448 C C . LEU A 1 180 ? 5.209 -5.276 -16.535 1.00 78.31 180 LEU A C 1
ATOM 1450 O O . LEU A 1 180 ? 4.073 -5.618 -16.206 1.00 78.31 180 LEU A O 1
ATOM 1454 N N . LEU A 1 181 ? 6.167 -6.161 -16.827 1.00 76.50 181 LEU A N 1
ATOM 1455 C CA . LEU A 1 181 ? 5.976 -7.616 -16.868 1.00 76.50 181 LEU A CA 1
ATOM 1456 C C . LEU A 1 181 ? 6.089 -8.286 -15.488 1.00 76.50 181 LEU A C 1
ATOM 1458 O O . LEU A 1 181 ? 5.657 -9.430 -15.325 1.00 76.50 181 LEU A O 1
ATOM 1462 N N . SER A 1 182 ? 6.600 -7.582 -14.470 1.00 76.88 182 SER A N 1
ATOM 1463 C CA . SER A 1 182 ? 6.742 -8.110 -13.103 1.00 76.88 182 SER A CA 1
ATOM 1464 C C . SER A 1 182 ? 5.479 -8.780 -12.517 1.00 76.88 182 SER A C 1
ATOM 1466 O O . SER A 1 182 ? 5.621 -9.832 -11.882 1.00 76.88 182 SER A O 1
ATOM 1468 N N . PRO A 1 183 ? 4.237 -8.297 -12.753 1.00 72.12 183 PRO A N 1
ATOM 1469 C CA . PRO A 1 183 ? 3.038 -8.954 -12.231 1.00 72.12 183 PRO A CA 1
ATOM 1470 C C . PRO A 1 183 ? 2.722 -10.273 -12.950 1.00 72.12 183 PRO A C 1
ATOM 1472 O O . PRO A 1 183 ? 2.191 -11.198 -12.336 1.00 72.12 183 PRO A O 1
ATOM 1475 N N . LEU A 1 184 ? 3.044 -10.376 -14.245 1.00 71.81 184 LEU A N 1
ATOM 1476 C CA . LEU A 1 184 ? 2.834 -11.592 -15.039 1.00 71.81 184 LEU A CA 1
ATOM 1477 C C . L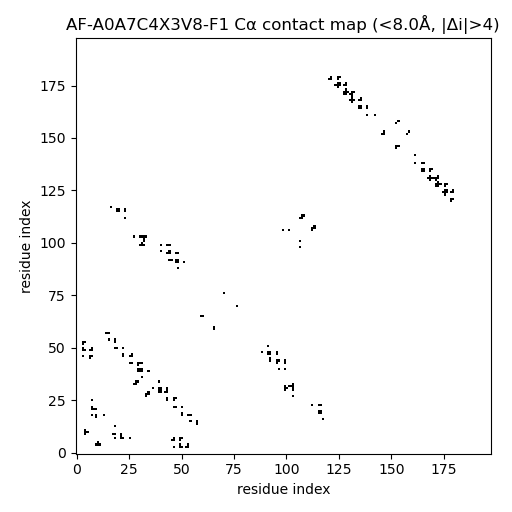EU A 1 184 ? 3.802 -12.692 -14.608 1.00 71.81 184 LEU A C 1
ATOM 1479 O O . LEU A 1 184 ? 3.384 -13.830 -14.403 1.00 71.81 184 LEU A O 1
ATOM 1483 N N . HIS A 1 185 ? 5.064 -12.331 -14.379 1.00 73.06 185 HIS A N 1
ATOM 1484 C CA . HIS A 1 185 ? 6.075 -13.255 -13.877 1.00 73.06 185 HIS A CA 1
ATOM 1485 C C . HIS A 1 185 ? 5.680 -13.850 -12.512 1.00 73.06 185 HIS A C 1
ATOM 1487 O O . HIS A 1 185 ? 5.700 -15.068 -12.336 1.00 73.06 185 HIS A O 1
ATOM 1493 N N . LYS A 1 186 ? 5.213 -13.017 -11.568 1.00 71.19 186 LYS A N 1
ATOM 1494 C CA . LYS A 1 186 ? 4.716 -13.491 -10.261 1.00 71.19 186 LYS A CA 1
ATOM 1495 C C . LYS A 1 186 ? 3.501 -14.418 -10.390 1.00 71.19 186 LYS A C 1
ATOM 1497 O O . LYS A 1 186 ? 3.433 -15.438 -9.705 1.00 71.19 186 LYS A O 1
ATOM 1502 N N . LYS A 1 187 ? 2.548 -14.099 -11.276 1.00 74.56 187 LYS A N 1
ATOM 1503 C CA . LYS A 1 187 ? 1.383 -14.964 -11.547 1.00 74.56 187 LYS A CA 1
ATOM 1504 C C . LYS A 1 187 ? 1.789 -16.318 -12.129 1.00 74.56 187 LYS A C 1
ATOM 1506 O O . LYS A 1 187 ? 1.264 -17.344 -11.704 1.00 74.56 187 LYS A O 1
ATOM 1511 N N . TRP A 1 188 ? 2.733 -16.331 -13.067 1.00 71.12 188 TRP A N 1
ATOM 1512 C CA . TRP A 1 188 ? 3.250 -17.562 -13.664 1.00 71.12 188 TRP A CA 1
ATOM 1513 C C . TRP A 1 188 ? 3.960 -18.448 -12.631 1.00 71.12 188 TRP A C 1
ATOM 1515 O O . TRP A 1 188 ? 3.698 -19.649 -12.575 1.00 71.12 188 TRP A O 1
ATOM 1525 N N . GLN A 1 189 ? 4.778 -17.860 -11.750 1.00 72.88 189 GLN A N 1
ATOM 1526 C CA . GLN A 1 189 ? 5.424 -18.605 -10.663 1.00 72.88 189 GLN A CA 1
ATOM 1527 C C . GLN A 1 189 ? 4.414 -19.203 -9.670 1.00 72.88 189 GLN A C 1
ATOM 1529 O O . GLN A 1 189 ? 4.605 -20.332 -9.222 1.00 72.88 189 GLN A O 1
ATOM 1534 N N . ARG A 1 190 ? 3.310 -18.505 -9.361 1.00 70.56 190 ARG A N 1
ATOM 1535 C CA . ARG A 1 190 ? 2.228 -19.063 -8.524 1.00 70.56 190 ARG A CA 1
ATOM 1536 C C . ARG A 1 190 ? 1.549 -20.263 -9.178 1.00 70.56 190 ARG A C 1
ATOM 1538 O O . ARG A 1 190 ? 1.410 -21.285 -8.517 1.00 70.56 190 ARG A O 1
ATOM 1545 N N . LYS A 1 191 ? 1.215 -20.190 -10.473 1.00 71.81 191 LYS A N 1
ATOM 1546 C CA . LYS A 1 191 ? 0.575 -21.307 -11.198 1.00 71.81 191 LYS A CA 1
ATOM 1547 C C . LYS A 1 191 ? 1.421 -22.587 -11.176 1.00 71.81 191 LYS A C 1
ATOM 1549 O O . LYS A 1 191 ? 0.875 -23.682 -11.119 1.00 71.81 191 LYS A O 1
ATOM 1554 N N . LYS A 1 192 ? 2.751 -22.451 -11.194 1.00 72.62 192 LYS A N 1
ATOM 1555 C CA . LYS A 1 192 ? 3.679 -23.584 -11.060 1.00 72.62 192 LYS A CA 1
ATOM 1556 C C . LYS A 1 192 ? 3.722 -24.185 -9.653 1.00 72.62 192 LYS A C 1
ATOM 1558 O O . LYS A 1 192 ? 3.969 -25.373 -9.524 1.00 72.62 192 LYS A O 1
ATOM 1563 N N . ARG A 1 193 ? 3.488 -23.390 -8.604 1.00 62.09 193 ARG A N 1
ATOM 1564 C CA . ARG A 1 193 ? 3.469 -23.869 -7.210 1.00 62.09 193 ARG A CA 1
ATOM 1565 C C . ARG A 1 193 ? 2.174 -24.599 -6.841 1.00 62.09 193 ARG A C 1
ATOM 1567 O O . ARG A 1 193 ? 2.200 -25.445 -5.960 1.00 62.09 193 ARG A O 1
ATOM 1574 N N . THR A 1 194 ? 1.056 -24.288 -7.499 1.00 62.59 194 THR A N 1
ATOM 1575 C CA . THR A 1 194 ? -0.268 -24.868 -7.195 1.00 62.59 194 THR A CA 1
ATOM 1576 C C . THR A 1 194 ? -0.555 -26.198 -7.900 1.00 62.59 194 THR A C 1
ATOM 1578 O O . THR A 1 194 ? -1.578 -26.813 -7.623 1.00 62.59 194 THR A O 1
ATOM 1581 N N . HIS A 1 195 ? 0.328 -26.653 -8.790 1.00 54.78 195 HIS A N 1
ATOM 1582 C CA . HIS A 1 195 ? 0.269 -27.981 -9.398 1.00 54.78 195 HIS A CA 1
ATOM 1583 C C . HIS A 1 195 ? 1.630 -28.661 -9.222 1.00 54.78 195 HIS A C 1
ATOM 1585 O O . HIS A 1 195 ? 2.497 -28.481 -10.081 1.00 54.78 195 HIS A O 1
ATOM 1591 N N . PRO A 1 196 ? 1.864 -29.406 -8.125 1.00 50.88 196 PRO A N 1
ATOM 1592 C CA . PRO A 1 196 ? 2.978 -30.335 -8.105 1.00 50.88 196 PRO A CA 1
ATOM 1593 C C . PRO A 1 196 ? 2.726 -31.347 -9.224 1.00 50.88 196 PRO A C 1
ATOM 1595 O O . PRO A 1 196 ? 1.676 -31.988 -9.273 1.00 50.88 196 PRO A O 1
ATOM 1598 N N . THR A 1 197 ? 3.661 -31.413 -10.167 1.00 53.62 197 THR A N 1
ATOM 1599 C CA . THR A 1 197 ? 3.756 -32.507 -11.131 1.00 53.62 197 THR A CA 1
ATOM 1600 C C . THR A 1 197 ? 3.733 -33.802 -10.333 1.00 53.62 197 THR A C 1
ATOM 1602 O O . THR A 1 197 ? 4.627 -34.028 -9.517 1.00 53.62 197 THR A O 1
ATOM 1605 N N . THR A 1 198 ? 2.641 -34.543 -10.487 1.00 50.19 198 THR A N 1
ATOM 1606 C CA . THR A 1 198 ? 2.460 -35.896 -9.960 1.00 50.19 198 THR A CA 1
ATOM 1607 C C . THR A 1 198 ? 3.344 -36.857 -10.737 1.00 50.19 198 THR A C 1
ATOM 1609 O O . THR A 1 198 ? 3.572 -36.582 -11.939 1.00 50.19 198 THR A O 1
#

Seq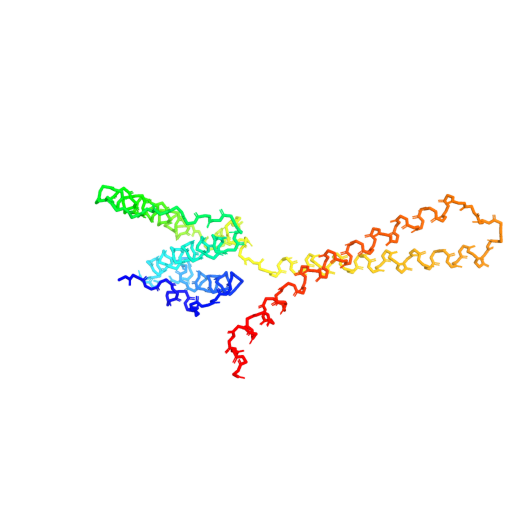uence (198 aa):
MIDYYAILEVPRDATIDEVKRSYRRLARKYHPDVNPSPDAQERFIAITEAYEFILRKLTQESTPQSSHTTYESNLEAQAIIDEWLKAERERIRARAKAHARMKYSQFKQTEYFKSTDTKQNQIVATLAIAVGIFVVVGSVRGTLKVIAENEELRNVNYIGSFVIIFIVGIILIGVGSARLLSPLHKKWQRKKRTHPTT

Mean predicted aligned error: 11.71 Å

Radius of gyration: 25.19 Å; Cα contacts (8 Å, |Δi|>4): 149; chains: 1; bounding box: 55×50×78 Å

Solvent-accessible surface area (backbone atoms only — not comparable to full-atom values): 10971 Å² total; per-residue (Å²): 133,87,61,42,41,65,68,46,74,43,62,94,83,56,48,73,69,53,52,34,51,34,43,56,54,48,44,62,62,20,29,40,74,72,22,87,54,91,60,16,50,60,50,33,27,51,39,46,44,26,49,54,53,50,49,52,53,57,51,52,75,70,43,98,75,70,72,82,74,83,88,74,90,49,76,65,58,52,50,52,51,50,51,50,51,50,57,49,50,49,53,45,43,52,51,27,50,54,55,47,71,43,54,58,81,56,44,62,68,34,69,74,51,48,75,45,54,63,62,64,60,44,52,54,23,51,51,36,28,51,51,14,50,50,46,35,51,49,49,52,54,51,51,53,50,47,60,74,75,38,88,82,68,84,44,66,69,59,55,49,54,46,53,52,50,40,49,53,14,51,51,33,30,51,57,16,46,54,63,60,45,46,66,58,54,54,52,53,56,49,60,57,69,78,50,75,84,125

pLDDT: mean 80.17, std 13.52, range [44.09, 97.19]

Foldseek 3Di:
DDDLCVLLVHDPPDDLLSLLVSLLVLLCVLQCLNDVDPCSLVSQLSSQLSSVVVNVVNVLVPDPPPDPPPPDDDPVSVVVVVVVVVVVSVVSSVVSNVLSPDHVVVSCVDPVSVVSDLVVLLVQLVVLLVVLVVQQVVLVVVVVVCVVPDVPPPDVVSVVVSVVSNVSSVVSNVVSVCSNCVVVVVVVVVVCVVDDDD